Protein AF-A0AA44A4Q4-F1 (afdb_monomer)

Radius of gyration: 23.59 Å; Cα contacts (8 Å, |Δi|>4): 432; chains: 1; bounding box: 62×47×70 Å

Foldseek 3Di:
DDDFPLVCLVLQADPQLCVVQVVLEEEPEDDDDDPVDDDPLVLLVVVLVCLVCVQVVCCVPPVHGRFKYKYWAFPPVDPCVSCVSNVWDWRDWGPQQPPPGDDGGITTMTMDTSDDCSSQSSQQHPVRGRDGNPPPPPPPQPDVLCLQQVQQPLVDVVLSVLSSVQVVLCVVPVPDDLCVSQVDPVNSVSVVCSVPDPSDDVVSRVVSNLVSLVVLVVVAPDKDKDKDKDWDWDLVPVPDPQWAQPDQPDGSTTTKMKIWIWIAHPVRHTSGTNDIDIHHDPYRDDPVVQVVDDPCPDPVVSD

Mean predicted aligned error: 11.96 Å

Structure (mmCIF, N/CA/C/O backbone):
data_AF-A0AA44A4Q4-F1
#
_entry.id   AF-A0AA44A4Q4-F1
#
loop_
_atom_site.group_PDB
_atom_site.id
_atom_site.type_symbol
_atom_site.label_atom_id
_atom_site.label_alt_id
_atom_site.label_comp_id
_atom_site.label_asym_id
_atom_site.label_entity_id
_atom_site.label_seq_id
_atom_site.pdbx_PDB_ins_code
_atom_site.Cartn_x
_atom_site.Cartn_y
_atom_site.Cartn_z
_atom_site.occupancy
_atom_site.B_iso_or_equiv
_atom_site.auth_seq_id
_atom_site.auth_comp_id
_atom_site.auth_asym_id
_atom_site.auth_atom_id
_atom_site.pdbx_PDB_model_num
ATOM 1 N N . ALA A 1 1 ? -6.011 -14.475 24.236 1.00 52.28 1 ALA A N 1
ATOM 2 C CA . ALA A 1 1 ? -5.857 -14.438 22.765 1.00 52.28 1 ALA A CA 1
ATOM 3 C C . ALA A 1 1 ? -4.442 -14.012 22.389 1.00 52.28 1 ALA A C 1
ATOM 5 O O . ALA A 1 1 ? -3.795 -13.339 23.188 1.00 52.28 1 ALA A O 1
ATOM 6 N N . ARG A 1 2 ? -3.949 -14.433 21.218 1.00 67.31 2 ARG A N 1
ATOM 7 C CA . ARG A 1 2 ? -2.603 -14.075 20.744 1.00 67.31 2 ARG A CA 1
ATOM 8 C C . ARG A 1 2 ? -2.517 -12.600 20.374 1.00 67.31 2 ARG A C 1
ATOM 10 O O . ARG A 1 2 ? -3.512 -11.998 19.974 1.00 67.31 2 ARG A O 1
ATOM 17 N N . ARG A 1 3 ? -1.315 -12.056 20.534 1.00 78.75 3 ARG A N 1
ATOM 18 C CA . ARG A 1 3 ? -0.958 -10.718 20.080 1.00 78.75 3 ARG A CA 1
ATOM 19 C C . ARG A 1 3 ? -0.920 -10.709 18.555 1.00 78.75 3 ARG A C 1
ATOM 21 O O . ARG A 1 3 ? -0.382 -11.640 17.953 1.00 78.75 3 ARG A O 1
ATOM 28 N N . VAL A 1 4 ? -1.533 -9.696 17.963 1.00 88.69 4 VAL A N 1
ATOM 29 C CA . VAL A 1 4 ? -1.530 -9.462 16.519 1.00 88.69 4 VAL A CA 1
ATOM 30 C C . VAL A 1 4 ? -1.181 -7.998 16.360 1.00 88.69 4 VAL A C 1
ATOM 32 O O . VAL A 1 4 ? -2.041 -7.148 16.561 1.00 88.69 4 VAL A O 1
ATOM 35 N N . GLU A 1 5 ? 0.086 -7.713 16.059 1.00 86.12 5 GLU A N 1
ATOM 36 C CA . GLU A 1 5 ? 0.617 -6.349 16.164 1.00 86.12 5 GLU A CA 1
ATOM 37 C C . GLU A 1 5 ? -0.140 -5.368 15.264 1.00 86.12 5 GLU A C 1
ATOM 39 O O . GLU A 1 5 ? -0.567 -4.334 15.751 1.00 86.12 5 GLU A O 1
ATOM 44 N N . SER A 1 6 ? -0.444 -5.744 14.019 1.00 87.94 6 SER A N 1
ATOM 45 C CA . SER A 1 6 ? -1.229 -4.924 13.081 1.00 87.94 6 SER A CA 1
ATOM 46 C C . SER A 1 6 ? -2.592 -4.492 13.639 1.00 87.94 6 SER A C 1
ATOM 48 O O . SER A 1 6 ? -2.961 -3.321 13.585 1.00 87.94 6 SER A O 1
ATOM 50 N N . ARG A 1 7 ? -3.332 -5.422 14.254 1.00 92.94 7 ARG A N 1
ATOM 51 C CA . ARG A 1 7 ? -4.592 -5.111 14.944 1.00 92.94 7 ARG A CA 1
ATOM 52 C C . ARG A 1 7 ? -4.354 -4.256 16.186 1.00 92.94 7 ARG A C 1
ATOM 54 O O . ARG A 1 7 ? -5.088 -3.303 16.425 1.00 92.94 7 ARG A O 1
ATOM 61 N N . ASP A 1 8 ? -3.389 -4.645 17.011 1.00 92.12 8 ASP A N 1
ATOM 62 C CA . ASP A 1 8 ? -3.155 -4.030 18.315 1.00 92.12 8 ASP A CA 1
ATOM 63 C C . ASP A 1 8 ? -2.665 -2.579 18.172 1.00 92.12 8 ASP A C 1
ATOM 65 O O . ASP A 1 8 ? -3.083 -1.713 18.940 1.00 92.12 8 ASP A O 1
ATOM 69 N N . GLU A 1 9 ? -1.856 -2.298 17.150 1.00 88.06 9 GLU A N 1
ATOM 70 C CA . GLU A 1 9 ? -1.448 -0.953 16.736 1.00 88.06 9 GLU A CA 1
ATOM 71 C C . GLU A 1 9 ? -2.630 -0.133 16.221 1.00 88.06 9 GLU A C 1
ATOM 73 O O . GLU A 1 9 ? -2.779 1.021 16.614 1.00 88.06 9 GLU A O 1
ATOM 78 N N . TRP A 1 10 ? -3.499 -0.727 15.396 1.00 91.06 10 TRP A N 1
ATOM 79 C CA . TRP A 1 10 ? -4.668 -0.029 14.863 1.00 91.06 10 TRP A CA 1
ATOM 80 C C . TRP A 1 10 ? -5.707 0.315 15.941 1.00 91.06 10 TRP A C 1
ATOM 82 O O . TRP A 1 10 ? -6.272 1.407 15.932 1.00 91.06 10 TRP A O 1
ATOM 92 N N . ILE A 1 11 ? -5.952 -0.592 16.895 1.00 93.69 11 ILE A N 1
ATOM 93 C CA . ILE A 1 11 ? -6.798 -0.299 18.063 1.00 93.69 11 ILE A CA 1
ATOM 94 C C . ILE A 1 11 ? -6.124 0.772 18.927 1.00 93.69 11 ILE A C 1
ATOM 96 O O . ILE A 1 11 ? -6.789 1.679 19.430 1.00 93.69 11 ILE A O 1
ATOM 100 N N . GLY A 1 12 ? -4.804 0.673 19.093 1.00 90.12 12 GLY A N 1
ATOM 101 C CA . GLY A 1 12 ? -4.024 1.587 19.912 1.00 90.12 12 GLY A CA 1
ATOM 102 C C . GLY A 1 12 ? -4.231 1.368 21.408 1.00 90.12 12 GLY A C 1
ATOM 103 O O . GLY A 1 12 ? -3.988 2.273 22.189 1.00 90.12 12 GLY A O 1
ATOM 104 N N . TRP A 1 13 ? -4.695 0.202 21.853 1.00 92.06 13 TRP A N 1
ATOM 105 C CA . TRP A 1 13 ? -4.798 -0.095 23.284 1.00 92.06 13 TRP A CA 1
ATOM 106 C C . TRP A 1 13 ? -3.421 -0.334 23.919 1.00 92.06 13 TRP A C 1
ATOM 108 O O . TRP A 1 13 ? -2.478 -0.808 23.280 1.00 92.06 13 TRP A O 1
ATOM 118 N N . THR A 1 14 ? -3.291 -0.024 25.206 1.00 88.62 14 THR A N 1
ATOM 119 C CA . THR A 1 14 ? -2.144 -0.467 26.008 1.00 88.62 14 THR A CA 1
ATOM 120 C C . THR A 1 14 ? -2.230 -1.972 26.283 1.00 88.62 14 THR A C 1
ATOM 122 O O . THR A 1 14 ? -3.278 -2.594 26.109 1.00 88.62 14 THR A O 1
ATOM 125 N N . GLU A 1 15 ? -1.142 -2.587 26.752 1.00 87.88 15 GLU A N 1
ATOM 126 C CA . GLU A 1 15 ? -1.152 -4.014 27.116 1.00 87.88 15 GLU A CA 1
ATOM 127 C C . GLU A 1 15 ? -2.137 -4.315 28.262 1.00 87.88 15 GLU A C 1
ATOM 129 O O . GLU A 1 15 ? -2.761 -5.379 28.285 1.00 87.88 15 GLU A O 1
ATOM 134 N N . GLU A 1 16 ? -2.312 -3.370 29.187 1.00 89.06 16 GLU A N 1
ATOM 135 C CA . GLU A 1 16 ? -3.312 -3.452 30.254 1.00 89.06 16 GLU A CA 1
ATOM 136 C C . GLU A 1 16 ? -4.736 -3.427 29.680 1.00 89.06 16 GLU A C 1
ATOM 138 O O . GLU A 1 16 ? -5.505 -4.370 29.893 1.00 89.06 16 GLU A O 1
ATOM 143 N N . ALA A 1 17 ? -5.064 -2.393 28.894 1.00 92.56 17 ALA A N 1
ATOM 144 C CA . ALA A 1 17 ? -6.378 -2.243 28.275 1.00 92.56 17 ALA A CA 1
ATOM 145 C C . ALA A 1 17 ? -6.704 -3.431 27.358 1.00 92.56 17 ALA A C 1
ATOM 147 O O . ALA A 1 17 ? -7.813 -3.962 27.401 1.00 92.56 17 ALA A O 1
ATOM 148 N N . ARG A 1 18 ? -5.720 -3.943 26.608 1.00 92.75 18 ARG A N 1
ATOM 149 C CA . ARG A 1 18 ? -5.857 -5.155 25.794 1.00 92.75 18 ARG A CA 1
ATOM 150 C C . ARG A 1 18 ? -6.267 -6.356 26.636 1.00 92.75 18 ARG A C 1
ATOM 152 O O . ARG A 1 18 ? -7.242 -7.022 26.300 1.00 92.75 18 ARG A O 1
ATOM 159 N N . LYS A 1 19 ? -5.545 -6.667 27.719 1.00 91.31 19 LYS A N 1
ATOM 160 C CA . LYS A 1 19 ? -5.865 -7.827 28.576 1.00 91.31 19 LYS A CA 1
ATOM 161 C C . LYS A 1 19 ? -7.274 -7.730 29.163 1.00 91.31 19 LYS A C 1
ATOM 163 O O . LYS A 1 19 ? -7.957 -8.748 29.237 1.00 91.31 19 LYS A O 1
ATOM 168 N N . ARG A 1 20 ? -7.704 -6.523 29.535 1.00 92.31 20 ARG A N 1
ATOM 169 C CA . ARG A 1 20 ? -9.017 -6.249 30.132 1.00 92.31 20 ARG A CA 1
ATOM 170 C C . ARG A 1 20 ? -10.160 -6.305 29.116 1.00 92.31 20 ARG A C 1
ATOM 172 O O . ARG A 1 20 ? -11.160 -6.978 29.344 1.00 92.31 20 ARG A O 1
ATOM 179 N N . ASN A 1 21 ? -10.004 -5.612 27.993 1.00 95.38 21 ASN A N 1
ATOM 180 C CA . ASN A 1 21 ? -11.099 -5.294 27.076 1.00 95.38 21 ASN A CA 1
ATOM 181 C C . ASN A 1 21 ? -11.141 -6.200 25.842 1.00 95.38 21 ASN A C 1
ATOM 183 O O . ASN A 1 21 ? -12.048 -6.067 25.022 1.00 95.38 21 ASN A O 1
ATOM 187 N N . HIS A 1 22 ? -10.213 -7.156 25.706 1.00 93.88 22 HIS A N 1
ATOM 188 C CA . HIS A 1 22 ? -10.205 -8.100 24.584 1.00 93.88 22 HIS A CA 1
ATOM 189 C C . HIS A 1 22 ? -11.546 -8.831 24.412 1.00 93.88 22 HIS A C 1
ATOM 191 O O . HIS A 1 22 ? -11.890 -9.206 23.297 1.00 93.88 22 HIS A O 1
ATOM 197 N N . MET A 1 23 ? -12.320 -9.041 25.484 1.00 94.50 23 MET A N 1
ATOM 198 C CA . MET A 1 23 ? -13.632 -9.696 25.390 1.00 94.50 23 MET A CA 1
ATOM 199 C C . MET A 1 23 ? -14.613 -8.969 24.455 1.00 94.50 23 MET A C 1
ATOM 201 O O . MET A 1 23 ? -15.489 -9.607 23.887 1.00 94.50 23 MET A O 1
ATOM 205 N N . PHE A 1 24 ? -14.450 -7.658 24.252 1.00 97.00 24 PHE A N 1
ATOM 206 C CA . PHE A 1 24 ? -15.302 -6.865 23.363 1.00 97.00 24 PHE A CA 1
ATOM 207 C C . PHE A 1 24 ? -14.897 -6.953 21.883 1.00 97.00 24 PHE A C 1
ATOM 209 O O . PHE A 1 24 ? -15.561 -6.349 21.034 1.00 97.00 24 PHE A O 1
ATOM 216 N N . VAL A 1 25 ? -13.827 -7.693 21.574 1.00 96.75 25 VAL A N 1
ATOM 217 C CA . VAL A 1 25 ? -13.378 -8.001 20.216 1.00 96.75 25 VAL A CA 1
ATOM 218 C C . VAL A 1 25 ? -13.770 -9.436 19.879 1.00 96.75 25 VAL A C 1
ATOM 220 O O . VAL A 1 25 ? -13.293 -10.389 20.498 1.00 96.75 25 VAL A O 1
ATOM 223 N N . ILE A 1 26 ? -14.636 -9.595 18.884 1.00 96.12 26 ILE A N 1
ATOM 224 C CA . ILE A 1 26 ? -15.156 -10.900 18.461 1.00 96.12 26 ILE A CA 1
ATOM 225 C C . ILE A 1 26 ? -14.628 -11.273 17.079 1.00 96.12 26 ILE A C 1
ATOM 227 O O . ILE A 1 26 ? -14.354 -10.410 16.250 1.00 96.12 26 ILE A O 1
ATOM 231 N N . ASN A 1 27 ? -14.463 -12.571 16.827 1.00 95.12 27 ASN A N 1
ATOM 232 C CA . ASN A 1 27 ? -13.812 -13.062 15.617 1.00 95.12 27 ASN A CA 1
ATOM 233 C C . ASN A 1 27 ? -14.794 -13.769 14.675 1.00 95.12 27 ASN A C 1
ATOM 235 O O . ASN A 1 27 ? -15.408 -14.773 15.047 1.00 95.12 27 ASN A O 1
ATOM 239 N N . ASN A 1 28 ? -14.877 -13.308 13.427 1.00 95.44 28 ASN A N 1
ATOM 240 C CA . ASN A 1 28 ? -15.542 -14.034 12.352 1.00 95.44 28 ASN A CA 1
ATOM 241 C C . ASN A 1 28 ? -14.631 -15.150 11.816 1.00 95.44 28 ASN A C 1
ATOM 243 O O . ASN A 1 28 ? -13.997 -15.027 10.769 1.00 95.44 28 ASN A O 1
ATOM 247 N N . SER A 1 29 ? -14.554 -16.241 12.574 1.00 90.69 29 SER A N 1
ATOM 248 C CA . SER A 1 29 ? -13.580 -17.315 12.334 1.00 90.69 29 SER A CA 1
ATOM 249 C C . SER A 1 29 ? -13.851 -18.152 11.085 1.00 90.69 29 SER A C 1
ATOM 251 O O . SER A 1 29 ? -12.930 -18.767 10.543 1.00 90.69 29 SER A O 1
ATOM 253 N N . ARG A 1 30 ? -15.110 -18.214 10.641 1.00 90.38 30 ARG A N 1
ATOM 254 C CA . ARG A 1 30 ? -15.533 -19.006 9.488 1.00 90.38 30 ARG A CA 1
ATOM 255 C C . ARG A 1 30 ? -16.595 -18.259 8.712 1.00 90.38 30 ARG A C 1
ATOM 257 O O . ARG A 1 30 ? -17.665 -17.965 9.231 1.00 90.38 30 ARG A O 1
ATOM 264 N N . TYR A 1 31 ? -16.307 -18.049 7.439 1.00 92.81 31 TYR A N 1
ATOM 265 C CA . TYR A 1 31 ? -17.251 -17.494 6.496 1.00 92.81 31 TYR A CA 1
ATOM 266 C C . TYR A 1 31 ? -17.203 -18.318 5.212 1.00 92.81 31 TYR A C 1
ATOM 268 O O . TYR A 1 31 ? -16.173 -18.370 4.544 1.00 92.81 31 TYR A O 1
ATOM 276 N N . LEU A 1 32 ? -18.295 -19.026 4.920 1.00 91.88 32 LEU A N 1
ATOM 277 C CA . LEU A 1 32 ? -18.387 -19.967 3.809 1.00 91.88 32 LEU A CA 1
ATOM 278 C C . LEU A 1 32 ? -19.650 -19.678 3.005 1.00 91.88 32 LEU A C 1
ATOM 280 O O . LEU A 1 32 ? -20.757 -19.737 3.533 1.00 91.88 32 LEU A O 1
ATOM 284 N N . ILE A 1 33 ? -19.466 -19.440 1.712 1.00 91.56 33 ILE A N 1
ATOM 285 C CA . ILE A 1 33 ? -20.519 -19.574 0.710 1.00 91.56 33 ILE A CA 1
ATOM 286 C C . ILE A 1 33 ? -20.227 -20.873 -0.036 1.00 91.56 33 ILE A C 1
ATOM 288 O O . ILE A 1 33 ? -19.106 -21.071 -0.509 1.00 91.56 33 ILE A O 1
ATOM 292 N N . ALA A 1 34 ? -21.202 -21.783 -0.089 1.00 92.94 34 ALA A N 1
ATOM 293 C CA . ALA A 1 34 ? -21.023 -23.066 -0.759 1.00 92.94 34 ALA A CA 1
ATOM 294 C C . ALA A 1 34 ? -20.644 -22.843 -2.240 1.00 92.94 34 ALA A C 1
ATOM 296 O O . ALA A 1 34 ? -21.284 -22.018 -2.893 1.00 92.94 34 ALA A O 1
ATOM 297 N N . PRO A 1 35 ? -19.664 -23.580 -2.805 1.00 88.69 35 PRO A N 1
ATOM 298 C CA . PRO A 1 35 ? -19.219 -23.376 -4.191 1.00 88.69 35 PRO A CA 1
ATOM 299 C C . PRO A 1 35 ? -20.319 -23.547 -5.250 1.00 88.69 35 PRO A C 1
ATOM 301 O O . PRO A 1 35 ? -20.194 -23.049 -6.370 1.00 88.69 35 PRO A O 1
ATOM 304 N N . THR A 1 36 ? -21.393 -24.258 -4.901 1.00 95.81 36 THR A N 1
ATOM 305 C CA . THR A 1 36 ? -22.578 -24.452 -5.743 1.00 95.81 36 THR A CA 1
ATOM 306 C C . THR A 1 36 ? -23.469 -23.210 -5.832 1.00 95.81 36 THR A C 1
ATOM 308 O O . THR A 1 36 ? -24.267 -23.104 -6.758 1.00 95.81 36 THR A O 1
ATOM 311 N N . VAL A 1 37 ? -23.326 -22.243 -4.920 1.00 93.25 37 VAL A N 1
ATOM 312 C CA . VAL A 1 37 ? -24.113 -21.005 -4.897 1.00 93.25 37 VAL A CA 1
ATOM 313 C C . VAL A 1 37 ? -23.357 -19.902 -5.632 1.00 93.25 37 VAL A C 1
ATOM 315 O O . VAL A 1 37 ? -22.302 -19.450 -5.190 1.00 93.25 37 VAL A O 1
ATOM 318 N N . ARG A 1 38 ? -23.918 -19.422 -6.747 1.00 91.69 38 ARG A N 1
ATOM 319 C CA . ARG A 1 38 ? -23.340 -18.333 -7.549 1.00 91.69 38 ARG A CA 1
ATOM 320 C C . ARG A 1 38 ? -24.313 -17.171 -7.673 1.00 91.69 38 ARG A C 1
ATOM 322 O O . ARG A 1 38 ? -25.115 -17.111 -8.595 1.00 91.69 38 ARG A O 1
ATOM 329 N N . VAL A 1 39 ? -24.210 -16.233 -6.738 1.00 94.81 39 VAL A N 1
ATOM 330 C CA . VAL A 1 39 ? -24.982 -14.986 -6.745 1.00 94.81 39 VAL A CA 1
ATOM 331 C C . VAL A 1 39 ? -24.012 -13.821 -6.587 1.00 94.81 39 VAL A C 1
ATOM 333 O O . VAL A 1 39 ? -23.185 -13.801 -5.670 1.00 94.81 39 VAL A O 1
ATOM 336 N N . LYS A 1 40 ? -24.090 -12.853 -7.504 1.00 91.75 40 LYS A N 1
ATOM 337 C CA . LYS A 1 40 ? -23.209 -11.680 -7.517 1.00 91.75 40 LYS A CA 1
ATOM 338 C C . LYS A 1 40 ? -23.335 -10.916 -6.194 1.00 91.75 40 LYS A C 1
ATOM 340 O O . LYS A 1 40 ? -24.442 -10.681 -5.723 1.00 91.75 40 LYS A O 1
ATOM 345 N N . CYS A 1 41 ? -22.200 -10.541 -5.599 1.00 92.81 41 CYS A N 1
ATOM 346 C CA . CYS A 1 41 ? -22.122 -9.768 -4.349 1.00 92.81 41 CYS A CA 1
ATOM 347 C C . CYS A 1 41 ? -22.825 -10.399 -3.127 1.00 92.81 41 CYS A C 1
ATOM 349 O O . CYS A 1 41 ? -22.992 -9.729 -2.110 1.00 92.81 41 CYS A O 1
ATOM 351 N N . LEU A 1 42 ? -23.195 -11.686 -3.174 1.00 95.94 42 LEU A N 1
ATOM 352 C CA . LEU A 1 42 ? -23.885 -12.350 -2.062 1.00 95.94 42 LEU A CA 1
ATOM 353 C C . LEU A 1 42 ? -23.058 -12.330 -0.774 1.00 95.94 42 LEU A C 1
ATOM 355 O O . LEU A 1 42 ? -23.603 -12.113 0.304 1.00 95.94 42 LEU A O 1
ATOM 359 N N . ALA A 1 43 ? -21.745 -12.522 -0.896 1.00 94.56 43 ALA A N 1
ATOM 360 C CA . ALA A 1 43 ? -20.842 -12.566 0.244 1.00 94.56 43 ALA A CA 1
ATOM 361 C C . ALA A 1 43 ? -20.871 -11.255 1.059 1.00 94.56 43 ALA A C 1
ATOM 363 O O . ALA A 1 43 ? -21.190 -11.242 2.247 1.00 94.56 43 ALA A O 1
ATOM 364 N N . SER A 1 44 ? -20.613 -10.117 0.411 1.00 96.50 44 SER A N 1
ATOM 365 C CA . SER A 1 44 ? -20.659 -8.816 1.088 1.00 96.50 44 SER A CA 1
ATOM 366 C C . SER A 1 44 ? -22.070 -8.473 1.578 1.00 96.50 44 SER A C 1
ATOM 368 O O . SER A 1 44 ? -22.221 -7.939 2.675 1.00 96.50 44 SER A O 1
ATOM 370 N N . HIS A 1 45 ? -23.110 -8.847 0.826 1.00 96.06 45 HIS A N 1
ATOM 371 C CA . HIS A 1 45 ? -24.502 -8.622 1.215 1.00 96.06 45 HIS A CA 1
ATOM 372 C C . HIS A 1 45 ? -24.892 -9.361 2.506 1.00 96.06 45 HIS A C 1
ATOM 374 O O . HIS A 1 45 ? -25.470 -8.766 3.417 1.00 96.06 45 HIS A O 1
ATOM 380 N N . VAL A 1 46 ? -24.559 -10.652 2.610 1.00 95.56 46 VAL A N 1
ATOM 381 C CA . VAL A 1 46 ? -24.824 -11.451 3.815 1.00 95.56 46 VAL A CA 1
ATOM 382 C C . VAL A 1 46 ? -24.010 -10.922 4.991 1.00 95.56 46 VAL A C 1
ATOM 384 O O . VAL A 1 46 ? -24.562 -10.770 6.078 1.00 95.56 46 VAL A O 1
ATOM 387 N N . LEU A 1 47 ? -22.732 -10.576 4.780 1.00 95.62 47 LEU A N 1
ATOM 388 C CA . LEU A 1 47 ? -21.908 -9.952 5.818 1.00 95.62 47 LEU A CA 1
ATOM 389 C C . LEU A 1 47 ? -22.562 -8.677 6.357 1.00 95.62 47 LEU A C 1
ATOM 391 O O . LEU A 1 47 ? -22.676 -8.541 7.573 1.00 95.62 47 LEU A O 1
ATOM 395 N N . ALA A 1 48 ? -23.007 -7.772 5.483 1.00 94.75 48 ALA A N 1
ATOM 396 C CA . ALA A 1 48 ? -23.651 -6.524 5.885 1.00 94.75 48 ALA A CA 1
ATOM 397 C C . ALA A 1 48 ? -24.930 -6.779 6.701 1.00 94.75 48 ALA A C 1
ATOM 399 O O . ALA A 1 48 ? -25.104 -6.193 7.767 1.00 94.75 48 ALA A O 1
ATOM 400 N N . LYS A 1 49 ? -25.784 -7.716 6.263 1.00 95.12 49 LYS A N 1
ATOM 401 C CA . LYS A 1 49 ? -27.000 -8.092 7.005 1.00 95.12 49 LYS A CA 1
ATOM 402 C C . LYS A 1 49 ? -26.699 -8.688 8.379 1.00 95.12 49 LYS A C 1
ATOM 404 O O . LYS A 1 49 ? -27.382 -8.356 9.345 1.00 95.12 49 LYS A O 1
ATOM 409 N N . CYS A 1 50 ? -25.695 -9.559 8.479 1.00 94.44 50 CYS A N 1
ATOM 410 C CA . CYS A 1 50 ? -25.288 -10.134 9.759 1.00 94.44 50 CYS A CA 1
ATOM 411 C C . CYS A 1 50 ? -24.785 -9.048 10.718 1.00 94.44 50 CYS A C 1
ATOM 413 O O . CYS A 1 50 ? -25.166 -9.054 11.883 1.00 94.44 50 CYS A O 1
ATOM 415 N N . GLN A 1 51 ? -23.988 -8.092 10.229 1.00 93.00 51 GLN A N 1
ATOM 416 C CA . GLN A 1 51 ? -23.441 -7.003 11.047 1.00 93.00 51 GLN A CA 1
ATOM 417 C C . GLN A 1 51 ? -24.529 -6.140 11.693 1.00 93.00 51 GLN A C 1
ATOM 419 O O . GLN A 1 51 ? -24.397 -5.797 12.864 1.00 93.00 51 GLN A O 1
ATOM 424 N N . THR A 1 52 ? -25.617 -5.834 10.975 1.00 92.50 52 THR A N 1
ATOM 425 C CA . THR A 1 52 ? -26.703 -4.972 11.483 1.00 92.50 52 THR A CA 1
ATOM 426 C C . THR A 1 52 ? -27.361 -5.530 12.746 1.00 92.50 52 THR A C 1
ATOM 428 O O . THR A 1 52 ? -27.770 -4.764 13.608 1.00 92.50 52 THR A O 1
ATOM 431 N N . ARG A 1 53 ? -27.457 -6.857 12.871 1.00 95.50 53 ARG A N 1
ATOM 432 C CA . ARG A 1 53 ? -28.105 -7.529 14.012 1.00 95.50 53 ARG A CA 1
ATOM 433 C C . ARG A 1 53 ? -27.127 -8.116 15.028 1.00 95.50 53 ARG A C 1
ATOM 435 O O . ARG A 1 53 ? -27.540 -8.537 16.106 1.00 95.50 53 ARG A O 1
ATOM 442 N N . LEU A 1 54 ? -25.839 -8.155 14.683 1.00 95.62 54 LEU A N 1
ATOM 443 C CA . LEU A 1 54 ? -24.810 -8.887 15.417 1.00 95.62 54 LEU A CA 1
ATOM 444 C C . LEU A 1 54 ? -24.744 -8.483 16.887 1.00 95.62 54 LEU A C 1
ATOM 446 O O . LEU A 1 54 ? -24.711 -9.357 17.743 1.00 95.62 54 LEU A O 1
ATOM 450 N N . VAL A 1 55 ? -24.714 -7.181 17.178 1.00 96.75 55 VAL A N 1
ATOM 451 C CA . VAL A 1 55 ? -24.519 -6.686 18.549 1.00 96.75 55 VAL A CA 1
ATOM 452 C C . VAL A 1 55 ? -25.679 -7.106 19.456 1.00 96.75 55 VAL A C 1
ATOM 454 O O . VAL A 1 55 ? -25.442 -7.581 20.565 1.00 96.75 55 VAL A O 1
ATOM 457 N N . ASP A 1 56 ? -26.914 -6.997 18.967 1.00 97.31 56 ASP A N 1
ATOM 458 C CA . ASP A 1 56 ? -28.116 -7.324 19.740 1.00 97.31 56 ASP A CA 1
ATOM 459 C C . ASP A 1 56 ? -28.280 -8.838 19.919 1.00 97.31 56 ASP A C 1
ATOM 461 O O . ASP A 1 56 ? -28.601 -9.316 21.009 1.00 97.31 56 ASP A O 1
ATOM 465 N N . ASP A 1 57 ? -28.002 -9.621 18.871 1.00 97.06 57 ASP A N 1
ATOM 466 C CA . ASP A 1 57 ? -27.983 -11.080 18.982 1.00 97.06 57 ASP A CA 1
ATOM 467 C C . ASP A 1 57 ? -26.909 -11.553 19.970 1.00 97.06 57 ASP A C 1
ATOM 469 O O . ASP A 1 57 ? -27.150 -12.480 20.748 1.00 97.06 57 ASP A O 1
ATOM 473 N N . TRP A 1 58 ? -25.736 -10.913 19.951 1.00 97.19 58 TRP A N 1
ATOM 474 C CA . TRP A 1 58 ? -24.629 -11.255 20.834 1.00 97.19 58 TRP A CA 1
ATOM 475 C C . TRP A 1 58 ? -24.964 -10.958 22.290 1.00 97.19 58 TRP A C 1
ATOM 477 O O . TRP A 1 58 ? -24.762 -11.812 23.148 1.00 97.19 58 TRP A O 1
ATOM 487 N N . GLU A 1 59 ? -25.544 -9.794 22.575 1.00 97.38 59 GLU A N 1
ATOM 488 C CA . GLU A 1 59 ? -25.980 -9.447 23.925 1.00 97.38 59 GLU A CA 1
ATOM 489 C C . GLU A 1 59 ? -27.069 -10.391 24.432 1.00 97.38 59 GLU A C 1
ATOM 491 O O . GLU A 1 59 ? -27.004 -10.851 25.574 1.00 97.38 59 GLU A O 1
ATOM 496 N N . ARG A 1 60 ? -28.040 -10.754 23.584 1.00 98.06 60 ARG A N 1
ATOM 497 C CA . ARG A 1 60 ? -29.109 -11.683 23.972 1.00 98.06 60 ARG A CA 1
ATOM 498 C C . ARG A 1 60 ? -28.549 -13.009 24.488 1.00 98.06 60 ARG A C 1
ATOM 500 O O . ARG A 1 60 ? -29.057 -13.524 25.488 1.00 98.06 60 ARG A O 1
ATOM 507 N N . VAL A 1 61 ? -27.521 -13.536 23.825 1.00 97.44 61 VAL A N 1
ATOM 508 C CA . VAL A 1 61 ? -26.921 -14.845 24.125 1.00 97.44 61 VAL A CA 1
ATOM 509 C C . VAL A 1 61 ? -25.842 -14.749 25.205 1.00 97.44 61 VAL A C 1
ATOM 511 O O . VAL A 1 61 ? -25.881 -15.501 26.174 1.00 97.44 61 VAL A O 1
ATOM 514 N N . TYR A 1 62 ? -24.898 -13.821 25.061 1.00 96.19 62 TYR A N 1
ATOM 515 C CA . TYR A 1 62 ? -23.674 -13.755 25.865 1.00 96.19 62 TYR A CA 1
ATOM 516 C C . TYR A 1 62 ? -23.689 -12.673 26.949 1.00 96.19 62 TYR A C 1
ATOM 518 O O . TYR A 1 62 ? -22.755 -12.606 27.742 1.00 96.19 62 TYR A O 1
ATOM 526 N N . LYS A 1 63 ? -24.741 -11.847 27.009 1.00 96.19 63 LYS A N 1
ATOM 527 C CA . LYS A 1 63 ? -24.961 -10.811 28.037 1.00 96.19 63 LYS A CA 1
ATOM 528 C C . LYS A 1 63 ? -23.918 -9.689 28.064 1.00 96.19 63 LYS A C 1
ATOM 530 O O . LYS A 1 63 ? -23.752 -9.023 29.079 1.00 96.19 63 LYS A O 1
ATOM 535 N N . TYR A 1 64 ? -23.247 -9.445 26.939 1.00 95.81 64 TYR A N 1
ATOM 536 C CA . TYR A 1 64 ? -22.431 -8.251 26.729 1.00 95.81 64 TYR A CA 1
ATOM 537 C C . TYR A 1 64 ? -22.483 -7.801 25.268 1.00 95.81 64 TYR A C 1
ATOM 539 O O . TYR A 1 64 ? -22.749 -8.600 24.368 1.00 95.81 64 TYR A O 1
ATOM 547 N N . ARG A 1 65 ? -22.196 -6.516 25.034 1.00 97.06 65 ARG A N 1
ATOM 548 C CA . ARG A 1 65 ? -22.191 -5.909 23.698 1.00 97.06 65 ARG A CA 1
ATOM 549 C C . ARG A 1 65 ? -20.758 -5.823 23.158 1.00 97.06 65 ARG A C 1
ATOM 551 O O . ARG A 1 65 ? -19.956 -5.076 23.720 1.00 97.06 65 ARG A O 1
ATOM 558 N N . PRO A 1 66 ? -20.398 -6.568 22.097 1.00 97.44 66 PRO A N 1
ATOM 559 C CA . PRO A 1 66 ? -19.097 -6.421 21.456 1.00 97.44 66 PRO A CA 1
ATOM 560 C C . PRO A 1 66 ? -19.005 -5.068 20.743 1.00 97.44 66 PRO A C 1
ATOM 562 O O . PRO A 1 66 ? -20.012 -4.503 20.317 1.00 97.44 66 PRO A O 1
ATOM 565 N N . VAL A 1 67 ? -17.787 -4.552 20.582 1.00 97.69 67 VAL A N 1
ATOM 566 C CA . VAL A 1 67 ? -17.549 -3.229 19.975 1.00 97.69 67 VAL A CA 1
ATOM 567 C C . VAL A 1 67 ? -16.719 -3.296 18.699 1.00 97.69 67 VAL A C 1
ATOM 569 O O . VAL A 1 67 ? -16.703 -2.332 17.932 1.00 97.69 67 VAL A O 1
ATOM 572 N N . LEU A 1 68 ? -16.056 -4.428 18.457 1.00 97.69 68 LEU A N 1
ATOM 573 C CA . LEU A 1 68 ? -15.215 -4.652 17.292 1.00 97.69 68 LEU A CA 1
ATOM 574 C C . LEU A 1 68 ? -15.354 -6.095 16.806 1.00 97.69 68 LEU A C 1
ATOM 576 O O . LEU A 1 68 ? -15.318 -7.037 17.599 1.00 97.69 68 LEU A O 1
ATOM 580 N N . LEU A 1 69 ? -15.478 -6.259 15.495 1.00 96.88 69 LEU A N 1
ATOM 581 C CA . LEU A 1 69 ? -15.411 -7.546 14.818 1.00 96.88 69 LEU A CA 1
ATOM 582 C C . LEU A 1 69 ? -14.085 -7.636 14.053 1.00 96.88 69 LEU A C 1
ATOM 584 O O . LEU A 1 69 ? -13.672 -6.667 13.424 1.00 96.88 69 LEU A O 1
ATOM 588 N N . GLU A 1 70 ? -13.421 -8.785 14.100 1.00 97.25 70 GLU A N 1
ATOM 589 C CA . GLU A 1 70 ? -12.178 -9.055 13.368 1.00 97.25 70 GLU A CA 1
ATOM 590 C C . GLU A 1 70 ? -12.276 -10.344 12.541 1.00 97.25 70 GLU A C 1
ATOM 592 O O . GLU A 1 70 ? -13.063 -11.245 12.837 1.00 97.25 70 GLU A O 1
ATOM 597 N N . THR A 1 71 ? -11.466 -10.447 11.491 1.00 96.25 71 THR A N 1
ATOM 598 C CA . THR A 1 71 ? -11.302 -11.662 10.685 1.00 96.25 71 THR A CA 1
ATOM 599 C C . THR A 1 71 ? -9.884 -11.749 10.127 1.00 96.25 71 THR A C 1
ATOM 601 O O . THR A 1 71 ? -9.180 -10.742 10.021 1.00 96.25 71 THR A O 1
ATOM 604 N N . TYR A 1 72 ? -9.475 -12.963 9.759 1.00 94.44 72 TYR A N 1
ATOM 605 C CA . TYR A 1 72 ? -8.152 -13.258 9.214 1.00 94.44 72 TYR A CA 1
ATOM 606 C C . TYR A 1 72 ? -8.286 -14.009 7.893 1.00 94.44 72 TYR A C 1
ATOM 608 O O . TYR A 1 72 ? -8.745 -15.154 7.870 1.00 94.44 72 TYR A O 1
ATOM 616 N N . VAL A 1 73 ? -7.840 -13.390 6.805 1.00 93.00 73 VAL A N 1
ATOM 617 C CA . VAL A 1 73 ? -7.936 -13.930 5.446 1.00 93.00 73 VAL A CA 1
ATOM 618 C C . VAL A 1 73 ? -6.564 -14.415 5.001 1.00 93.00 73 VAL A C 1
ATOM 620 O O . VAL A 1 73 ? -5.589 -13.686 5.087 1.00 93.00 73 VAL A O 1
ATOM 623 N N . GLU A 1 74 ? -6.457 -15.665 4.559 1.00 90.25 74 GLU A N 1
ATOM 624 C CA . GLU A 1 74 ? -5.186 -16.233 4.098 1.00 90.25 74 GLU A CA 1
ATOM 625 C C . GLU A 1 74 ? -4.702 -15.536 2.818 1.00 90.25 74 GLU A C 1
ATOM 627 O O . GLU A 1 74 ? -5.341 -15.651 1.766 1.00 90.25 74 GLU A O 1
ATOM 632 N N . ARG A 1 75 ? -3.573 -14.818 2.919 1.00 84.75 75 ARG A N 1
ATOM 633 C CA . ARG A 1 75 ? -3.000 -14.055 1.808 1.00 84.75 75 ARG A CA 1
ATOM 634 C C . ARG A 1 75 ? -2.553 -15.014 0.705 1.00 84.75 75 ARG A C 1
ATOM 636 O O . ARG A 1 75 ? -1.986 -16.068 0.979 1.00 84.75 75 ARG A O 1
ATOM 643 N N . GLY A 1 76 ? -2.828 -14.654 -0.547 1.00 83.31 76 GLY A N 1
ATOM 644 C CA . GLY A 1 76 ? -2.517 -15.469 -1.728 1.00 83.31 76 GLY A CA 1
ATOM 645 C C . GLY A 1 76 ? -3.563 -16.541 -2.047 1.00 83.31 76 GLY A C 1
ATOM 646 O O . GLY A 1 76 ? -3.700 -16.917 -3.206 1.00 83.31 76 GLY A O 1
ATOM 647 N N . ARG A 1 77 ? -4.358 -16.981 -1.062 1.00 86.56 77 ARG A N 1
ATOM 648 C CA . ARG A 1 77 ? -5.470 -17.916 -1.288 1.00 86.56 77 ARG A CA 1
ATOM 649 C C . ARG A 1 77 ? -6.801 -17.207 -1.525 1.00 86.56 77 ARG A C 1
ATOM 651 O O . ARG A 1 77 ? -7.603 -17.658 -2.339 1.00 86.56 77 ARG A O 1
ATOM 658 N N . PHE A 1 78 ? -7.049 -16.115 -0.808 1.00 89.50 78 PHE A N 1
ATOM 659 C CA . PHE A 1 78 ? -8.273 -15.325 -0.918 1.00 89.50 78 PHE A CA 1
ATOM 660 C C . PHE A 1 78 ? -7.934 -13.833 -0.982 1.00 89.50 78 PHE A C 1
ATOM 662 O O . PHE A 1 78 ? -6.994 -13.386 -0.335 1.00 89.50 78 PHE A O 1
ATOM 669 N N . SER A 1 79 ? -8.723 -13.053 -1.726 1.00 86.12 79 SER A N 1
ATOM 670 C CA . SER A 1 79 ? -8.502 -11.605 -1.890 1.00 86.12 79 SER A CA 1
ATOM 671 C C . SER A 1 79 ? -9.097 -10.742 -0.774 1.00 86.12 79 SER A C 1
ATOM 673 O O . SER A 1 79 ? -8.824 -9.550 -0.711 1.00 86.12 79 SER A O 1
ATOM 675 N N . GLY A 1 80 ? -9.987 -11.296 0.059 1.00 90.69 80 GLY A N 1
ATOM 676 C CA . GLY A 1 80 ? -10.683 -10.532 1.103 1.00 90.69 80 GLY A CA 1
ATOM 677 C C . GLY A 1 80 ? -11.671 -9.474 0.583 1.00 90.69 80 GLY A C 1
ATOM 678 O O . GLY A 1 80 ? -12.261 -8.752 1.384 1.00 90.69 80 GLY A O 1
ATOM 679 N N . SER A 1 81 ? -11.923 -9.407 -0.729 1.00 91.31 81 SER A N 1
ATOM 680 C CA . SER A 1 81 ? -12.720 -8.348 -1.370 1.00 91.31 81 SER A CA 1
ATOM 681 C C . SER A 1 81 ? -14.131 -8.187 -0.796 1.00 91.31 81 SER A C 1
ATOM 683 O O . SER A 1 81 ? -14.632 -7.071 -0.681 1.00 91.31 81 SER A O 1
ATOM 685 N N . CYS A 1 82 ? -14.772 -9.282 -0.375 1.00 94.50 82 CYS A N 1
ATOM 686 C CA . CYS A 1 82 ? -16.100 -9.231 0.239 1.00 94.50 82 CYS A CA 1
ATOM 687 C C . CYS A 1 82 ? -16.135 -8.473 1.577 1.00 94.50 82 CYS A C 1
ATOM 689 O O . CYS A 1 82 ? -17.163 -7.876 1.890 1.00 94.50 82 CYS A O 1
ATOM 691 N N . TYR A 1 83 ? -15.036 -8.463 2.336 1.00 96.38 83 TYR A N 1
ATOM 692 C CA . TYR A 1 83 ? -14.930 -7.703 3.579 1.00 96.38 83 TYR A CA 1
ATOM 693 C C . TYR A 1 83 ? -14.810 -6.208 3.289 1.00 96.38 83 TYR A C 1
ATOM 695 O O . TYR A 1 83 ? -15.569 -5.422 3.853 1.00 96.38 83 TYR A O 1
ATOM 703 N N . LEU A 1 84 ? -13.946 -5.826 2.344 1.00 93.38 84 LEU A N 1
ATOM 704 C CA . LEU A 1 84 ? -13.822 -4.438 1.883 1.00 93.38 84 LEU A CA 1
ATOM 705 C C . LEU A 1 84 ? -15.157 -3.908 1.343 1.00 93.38 84 LEU A C 1
ATOM 707 O O . LEU A 1 84 ? -15.626 -2.857 1.765 1.00 93.38 84 LEU A O 1
ATOM 711 N N . ALA A 1 85 ? -15.829 -4.687 0.492 1.00 91.56 85 ALA A N 1
ATOM 712 C CA . ALA A 1 85 ? -17.142 -4.340 -0.053 1.00 91.56 85 ALA A CA 1
ATOM 713 C C . ALA A 1 85 ? -18.256 -4.276 1.011 1.00 91.56 85 ALA A C 1
ATOM 715 O O . ALA A 1 85 ? -19.318 -3.718 0.754 1.00 91.56 85 ALA A O 1
ATOM 716 N N . ALA A 1 86 ? -18.035 -4.859 2.191 1.00 94.06 86 ALA A N 1
ATOM 717 C CA . ALA A 1 86 ? -18.918 -4.750 3.347 1.00 94.06 86 ALA A CA 1
ATOM 718 C C . ALA A 1 86 ? -18.424 -3.699 4.365 1.00 94.06 86 ALA A C 1
ATOM 720 O O . ALA A 1 86 ? -18.826 -3.760 5.524 1.00 94.06 86 ALA A O 1
ATOM 721 N N . ASN A 1 87 ? -17.566 -2.759 3.943 1.00 93.81 87 ASN A N 1
ATOM 722 C CA . ASN A 1 87 ? -16.997 -1.648 4.720 1.00 93.81 87 ASN A CA 1
ATOM 723 C C . ASN A 1 87 ? -16.024 -2.037 5.847 1.00 93.81 87 ASN A C 1
ATOM 725 O O . ASN A 1 87 ? -15.772 -1.240 6.754 1.00 93.81 87 ASN A O 1
ATOM 729 N N . TRP A 1 88 ? -15.467 -3.249 5.822 1.00 96.44 88 TRP A N 1
ATOM 730 C CA . TRP A 1 88 ? -14.415 -3.619 6.768 1.00 96.44 88 TRP A CA 1
ATOM 731 C C . TRP A 1 88 ? -13.116 -2.917 6.401 1.00 96.44 88 TRP A C 1
ATOM 733 O O . TRP A 1 88 ? -12.808 -2.711 5.229 1.00 96.44 88 TRP A O 1
ATOM 743 N N . LYS A 1 89 ? -12.320 -2.602 7.418 1.00 95.25 89 LYS A N 1
ATOM 744 C CA . LYS A 1 89 ? -11.022 -1.953 7.270 1.00 95.25 89 LYS A CA 1
ATOM 745 C C . LYS A 1 89 ? -9.916 -2.992 7.315 1.00 95.25 89 LYS A C 1
ATOM 747 O O . LYS A 1 89 ? -9.844 -3.762 8.269 1.00 95.25 89 LYS A O 1
ATOM 752 N N . TYR A 1 90 ? -9.055 -3.007 6.307 1.00 93.44 90 TYR A N 1
ATOM 753 C CA . TYR A 1 90 ? -7.787 -3.727 6.374 1.00 93.44 9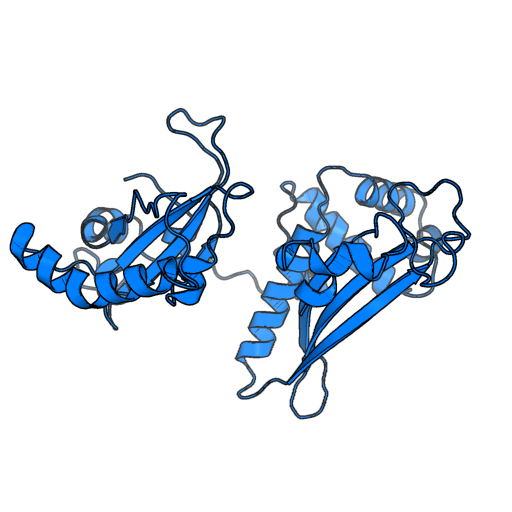0 TYR A CA 1
ATOM 754 C C . TYR A 1 90 ? -6.836 -2.992 7.328 1.00 93.44 90 TYR A C 1
ATOM 756 O O . TYR A 1 90 ? -6.745 -1.768 7.271 1.00 93.44 90 TYR A O 1
ATOM 764 N N . VAL A 1 91 ? -6.157 -3.723 8.216 1.00 92.00 91 VAL A N 1
ATOM 765 C CA . VAL A 1 91 ? -5.269 -3.132 9.243 1.00 92.00 91 VAL A CA 1
ATOM 766 C C . VAL A 1 91 ? -3.849 -3.690 9.220 1.00 92.00 91 VAL A C 1
ATOM 768 O O . VAL A 1 91 ? -3.051 -3.382 10.097 1.00 92.00 91 VAL A O 1
ATOM 771 N N . GLY A 1 92 ? -3.518 -4.508 8.220 1.00 89.12 92 GLY A N 1
ATOM 772 C CA . GLY A 1 92 ? -2.196 -5.106 8.053 1.00 89.12 92 GLY A CA 1
ATOM 773 C C . GLY A 1 92 ? -2.225 -6.631 8.012 1.00 89.12 92 GLY A C 1
ATOM 774 O O . GLY A 1 92 ? -3.279 -7.265 8.037 1.00 89.12 92 GLY A O 1
ATOM 775 N N . GLY A 1 93 ? -1.039 -7.232 7.945 1.00 89.00 93 GLY A N 1
ATOM 776 C CA . GLY A 1 93 ? -0.859 -8.683 7.941 1.00 89.00 93 GLY A CA 1
ATOM 777 C C . GLY A 1 93 ? -0.474 -9.243 9.311 1.00 89.00 93 GLY A C 1
ATOM 778 O O . GLY A 1 93 ? 0.006 -8.529 10.191 1.00 89.00 93 GLY A O 1
ATOM 779 N N . THR A 1 94 ? -0.648 -10.548 9.496 1.00 88.44 94 THR A N 1
ATOM 780 C CA . THR A 1 94 ? -0.004 -11.308 10.578 1.00 88.44 94 THR A CA 1
ATOM 781 C C . THR A 1 94 ? 1.437 -11.658 10.200 1.00 88.44 94 THR A C 1
ATOM 783 O O . THR A 1 94 ? 1.695 -11.950 9.038 1.00 88.44 94 THR A O 1
ATOM 786 N N . GLU A 1 95 ? 2.334 -11.829 11.168 1.00 80.38 95 GLU A N 1
ATOM 787 C CA . GLU A 1 95 ? 3.736 -12.226 10.923 1.00 80.38 95 GLU A CA 1
ATOM 788 C C . GLU A 1 95 ? 3.946 -13.699 10.484 1.00 80.38 95 GLU A C 1
ATOM 790 O O . GLU A 1 95 ? 5.068 -14.193 10.503 1.00 80.38 95 GLU A O 1
ATOM 795 N N . GLY A 1 96 ? 2.891 -14.463 10.164 1.00 71.62 96 GLY A N 1
ATOM 796 C CA . GLY A 1 96 ? 3.027 -15.873 9.744 1.00 71.62 96 GLY A CA 1
ATOM 797 C C . GLY A 1 96 ? 3.503 -16.833 10.851 1.00 71.62 96 GLY A C 1
ATOM 798 O O . GLY A 1 96 ? 3.876 -17.982 10.603 1.00 71.62 96 GLY A O 1
ATOM 799 N N . ARG A 1 97 ? 3.474 -16.398 12.116 1.00 66.00 97 ARG A N 1
ATOM 800 C CA . ARG A 1 97 ? 3.852 -17.225 13.270 1.00 66.00 97 ARG A CA 1
ATOM 801 C C . ARG A 1 97 ? 2.693 -18.145 13.665 1.00 66.00 97 ARG A C 1
ATOM 803 O O . ARG A 1 97 ? 1.718 -17.730 14.296 1.00 66.00 97 ARG A O 1
ATOM 810 N N . GLY A 1 98 ? 2.786 -19.419 13.280 1.00 62.19 98 GLY A N 1
ATOM 811 C CA . GLY A 1 98 ? 1.792 -20.448 13.597 1.00 62.19 98 GLY A CA 1
ATOM 812 C C . GLY A 1 98 ? 1.644 -20.731 15.096 1.00 62.19 98 GLY A C 1
ATOM 813 O O . GLY A 1 98 ? 2.313 -20.133 15.945 1.00 62.19 98 GLY A O 1
ATOM 814 N N . ARG A 1 99 ? 0.780 -21.693 15.471 1.00 56.69 99 ARG A N 1
ATOM 815 C CA . ARG A 1 99 ? 0.594 -22.073 16.891 1.00 56.69 99 ARG A CA 1
ATOM 816 C C . ARG A 1 99 ? 1.891 -22.490 17.599 1.00 56.69 99 ARG A C 1
ATOM 818 O O . ARG A 1 99 ? 2.004 -22.268 18.799 1.00 56.69 99 ARG A O 1
ATOM 825 N N . LYS A 1 100 ? 2.882 -22.977 16.856 1.00 58.81 100 LYS A N 1
ATOM 826 C CA . LYS A 1 100 ? 4.192 -23.392 17.372 1.00 58.81 100 LYS A CA 1
ATOM 827 C C . LYS A 1 100 ? 5.351 -22.439 17.018 1.00 58.81 100 LYS A C 1
ATOM 829 O O . LYS A 1 100 ? 6.498 -22.811 17.193 1.00 58.81 100 LYS A O 1
ATOM 834 N N . GLY A 1 101 ? 5.072 -21.223 16.536 1.00 50.94 101 GLY A N 1
ATOM 835 C CA . GLY A 1 101 ? 6.100 -20.199 16.281 1.00 50.94 101 GLY A CA 1
ATOM 836 C C . GLY A 1 101 ? 6.707 -20.195 14.873 1.00 50.94 101 GLY A C 1
ATOM 837 O O . GLY A 1 101 ? 7.251 -19.174 14.474 1.00 50.94 101 GLY A O 1
ATOM 838 N N . THR A 1 102 ? 6.535 -21.257 14.082 1.00 50.56 102 THR A N 1
ATOM 839 C CA . THR A 1 102 ? 7.014 -21.350 12.690 1.00 50.56 102 THR A CA 1
ATOM 840 C C . THR A 1 102 ? 5.914 -21.847 11.741 1.00 50.56 102 THR A C 1
ATOM 842 O O . THR A 1 102 ? 4.967 -22.514 12.169 1.00 50.56 102 THR A O 1
ATOM 845 N N . GLY A 1 103 ? 6.019 -21.489 10.454 1.00 55.88 103 GLY A N 1
ATOM 846 C CA . GLY A 1 103 ? 5.338 -22.182 9.351 1.00 55.88 103 GLY A CA 1
ATOM 847 C C . GLY A 1 103 ? 3.840 -21.921 9.151 1.00 55.88 103 GLY A C 1
ATOM 848 O O . GLY A 1 103 ? 3.152 -22.821 8.677 1.00 55.88 103 GLY A O 1
ATOM 849 N N . ALA A 1 104 ? 3.302 -20.745 9.500 1.00 67.50 104 ALA A N 1
ATOM 850 C CA . ALA A 1 104 ? 1.939 -20.384 9.094 1.00 67.50 104 ALA A CA 1
ATOM 851 C C . ALA A 1 104 ? 1.936 -19.360 7.955 1.00 67.50 104 ALA A C 1
ATOM 853 O O . ALA A 1 104 ? 2.779 -18.472 7.880 1.00 67.50 104 ALA A O 1
ATOM 854 N N . THR A 1 105 ? 0.935 -19.468 7.086 1.00 80.88 105 THR A N 1
ATOM 855 C CA . THR A 1 105 ? 0.657 -18.490 6.033 1.00 80.88 105 THR A CA 1
ATOM 856 C C . THR A 1 105 ? 0.390 -17.112 6.639 1.00 80.88 105 THR A C 1
ATOM 858 O O . THR A 1 105 ? -0.357 -17.000 7.619 1.00 80.88 105 THR A O 1
ATOM 861 N N . VAL A 1 106 ? 0.942 -16.062 6.029 1.00 85.12 106 VAL A N 1
ATOM 862 C CA . VAL A 1 106 ? 0.575 -14.672 6.332 1.00 85.12 106 VAL A CA 1
ATOM 863 C C . VAL A 1 106 ? -0.919 -14.484 6.062 1.00 85.12 106 VAL A C 1
ATOM 865 O O . VAL A 1 106 ? -1.439 -14.931 5.040 1.00 85.12 106 VAL A O 1
ATOM 868 N N . LYS A 1 107 ? -1.625 -13.851 6.998 1.00 90.94 107 LYS A N 1
ATOM 869 C CA . LYS A 1 107 ? -3.044 -13.528 6.865 1.00 90.94 107 LYS A CA 1
ATOM 870 C C . LYS A 1 107 ? -3.255 -12.028 6.891 1.00 90.94 107 LYS A C 1
ATOM 872 O O . LYS A 1 107 ? -2.677 -11.359 7.742 1.00 90.94 107 LYS A O 1
ATOM 877 N N . ASP A 1 108 ? -4.111 -11.539 6.012 1.00 93.12 108 ASP A N 1
ATOM 878 C CA . ASP A 1 108 ? -4.621 -10.177 6.041 1.00 93.12 108 ASP A CA 1
ATOM 879 C C . ASP A 1 108 ? -5.657 -10.044 7.156 1.00 93.12 108 ASP A C 1
ATOM 881 O O . ASP A 1 108 ? -6.545 -10.891 7.313 1.00 93.12 108 ASP A O 1
ATOM 885 N N . VAL A 1 109 ? -5.511 -9.001 7.966 1.00 95.62 109 VAL A N 1
ATOM 886 C CA . VAL A 1 109 ? -6.374 -8.710 9.107 1.00 95.62 109 VAL A CA 1
ATOM 887 C C . VAL A 1 109 ? -7.366 -7.636 8.690 1.00 95.62 109 VAL A C 1
ATOM 889 O O . VAL A 1 109 ? -6.970 -6.543 8.281 1.00 95.62 109 VAL A O 1
ATOM 892 N N . TYR A 1 110 ? -8.655 -7.940 8.824 1.00 97.19 110 TYR A N 1
ATOM 893 C CA . TYR A 1 110 ? -9.724 -6.969 8.614 1.00 97.19 110 TYR A CA 1
ATOM 894 C C . TYR A 1 110 ? -10.518 -6.781 9.899 1.00 97.19 110 TYR A C 1
ATOM 896 O O . TYR A 1 110 ? -10.796 -7.748 10.613 1.00 97.19 110 TYR A O 1
ATOM 904 N N . VAL A 1 111 ? -10.920 -5.543 10.169 1.00 97.50 111 VAL A N 1
ATOM 905 C CA . VAL A 1 111 ? -11.696 -5.163 11.350 1.00 97.50 111 VAL A CA 1
ATOM 906 C C . VAL A 1 111 ? -12.913 -4.326 10.974 1.00 97.50 111 VAL A C 1
ATOM 908 O O . VAL A 1 111 ? -12.911 -3.597 9.983 1.00 97.50 111 VAL A O 1
ATOM 911 N N . MET A 1 112 ? -13.955 -4.405 11.792 1.00 96.81 112 MET A N 1
ATOM 912 C CA . MET A 1 112 ? -15.186 -3.639 11.640 1.00 96.81 112 MET A CA 1
ATOM 913 C C . MET A 1 112 ? -15.632 -3.093 13.003 1.00 96.81 112 MET A C 1
ATOM 915 O O . MET A 1 112 ? -16.058 -3.874 13.861 1.00 96.81 112 MET A O 1
ATOM 919 N N . PRO A 1 113 ? -15.551 -1.769 13.227 1.00 96.56 113 PRO A N 1
ATOM 920 C CA . PRO A 1 113 ? -16.201 -1.114 14.355 1.00 96.56 113 PRO A CA 1
ATOM 921 C C . PRO A 1 113 ? -17.710 -1.342 14.368 1.00 96.56 113 PRO A C 1
ATOM 923 O O . PRO A 1 113 ? -18.389 -1.071 13.383 1.00 96.56 113 PRO A O 1
ATOM 926 N N . LEU A 1 114 ? -18.247 -1.777 15.506 1.00 96.06 114 LEU A N 1
ATOM 927 C CA . LEU A 1 114 ? -19.685 -2.025 15.671 1.00 96.06 114 LEU A CA 1
ATOM 928 C C . LEU A 1 114 ? -20.424 -0.840 16.312 1.00 96.06 114 LEU A C 1
ATOM 930 O O . LEU A 1 114 ? -21.649 -0.827 16.380 1.00 96.06 114 LEU A O 1
ATOM 934 N N . GLN A 1 115 ? -19.686 0.169 16.782 1.00 94.19 115 GLN A N 1
ATOM 935 C CA . GLN A 1 115 ? -20.235 1.403 17.342 1.00 94.19 115 GLN A CA 1
ATOM 936 C C . GLN A 1 115 ? -19.246 2.568 17.220 1.00 94.19 115 GLN A C 1
ATOM 938 O O . GLN A 1 115 ? -18.046 2.353 17.080 1.00 94.19 115 GLN A O 1
ATOM 943 N N . LYS A 1 116 ? -19.725 3.815 17.347 1.00 92.12 116 LYS A N 1
ATOM 944 C CA . LYS A 1 116 ? -18.889 5.026 17.203 1.00 92.12 116 LYS A CA 1
ATOM 945 C C . LYS A 1 116 ? -17.740 5.102 18.218 1.00 92.12 116 LYS A C 1
ATOM 947 O O . LYS A 1 116 ? -16.613 5.388 17.839 1.00 92.12 116 LYS A O 1
ATOM 952 N N . LYS A 1 117 ? -18.004 4.818 19.500 1.00 94.19 117 LYS A N 1
ATOM 953 C CA . LYS A 1 117 ? -17.023 4.934 20.602 1.00 94.19 117 LYS A CA 1
ATOM 954 C C . LYS A 1 117 ? -16.243 3.638 20.876 1.00 94.19 117 LYS A C 1
ATOM 956 O O . LYS A 1 117 ? -15.782 3.423 21.992 1.00 94.19 117 LYS A O 1
ATOM 961 N N . TRP A 1 118 ? -16.103 2.764 19.877 1.00 95.25 118 TRP A N 1
ATOM 962 C CA . TRP A 1 118 ? -15.446 1.460 20.026 1.00 95.25 118 TRP A CA 1
ATOM 963 C C . TRP A 1 118 ? -14.031 1.573 20.620 1.00 95.25 118 TRP A C 1
ATOM 965 O O . TRP A 1 118 ? -13.708 0.838 21.548 1.00 95.25 118 TRP A O 1
ATOM 975 N N . GLN A 1 119 ? -13.223 2.530 20.150 1.00 93.75 119 GLN A N 1
ATOM 976 C CA . GLN A 1 119 ? -11.830 2.677 20.576 1.00 93.75 119 GLN A CA 1
ATOM 977 C C . GLN A 1 119 ? -11.729 3.097 22.041 1.00 93.75 119 GLN A C 1
ATOM 979 O O . GLN A 1 119 ? -10.942 2.531 22.786 1.00 93.75 119 GLN A O 1
ATOM 984 N N . ALA A 1 120 ? -12.577 4.030 22.481 1.00 93.44 120 ALA A N 1
ATOM 985 C CA . ALA A 1 120 ? -12.625 4.446 23.879 1.00 93.44 120 ALA A CA 1
ATOM 986 C C . ALA A 1 120 ? -12.959 3.270 24.809 1.00 93.44 120 ALA A C 1
ATOM 988 O O . ALA A 1 120 ? -12.351 3.143 25.865 1.00 93.44 120 ALA A O 1
ATOM 989 N N . VAL A 1 121 ? -13.871 2.378 24.399 1.00 94.94 121 VAL A N 1
ATOM 990 C CA . VAL A 1 121 ? -14.184 1.159 25.165 1.00 94.94 121 VAL A CA 1
ATOM 991 C C . VAL A 1 121 ? -12.986 0.210 25.210 1.00 94.94 121 VAL A C 1
ATOM 993 O O . VAL A 1 121 ? -12.657 -0.302 26.275 1.00 94.94 121 VAL A O 1
ATOM 996 N N . LEU A 1 122 ? -12.310 -0.013 24.080 1.00 96.06 122 LEU A N 1
ATOM 997 C CA . LEU A 1 122 ? -11.172 -0.936 24.017 1.00 96.06 122 LEU A CA 1
ATOM 998 C C . LEU A 1 122 ? -9.913 -0.407 24.715 1.00 96.06 122 LEU A C 1
ATOM 1000 O O . LEU A 1 122 ? -9.152 -1.203 25.262 1.00 96.06 122 LEU A O 1
ATOM 1004 N N . CYS A 1 123 ? -9.708 0.907 24.732 1.00 94.06 123 CYS A N 1
ATOM 1005 C CA . CYS A 1 123 ? -8.535 1.564 25.310 1.00 94.06 123 CYS A CA 1
ATOM 1006 C C . CYS A 1 123 ? -8.752 2.051 26.756 1.00 94.06 123 CYS A C 1
ATOM 1008 O O . CYS A 1 123 ? -7.883 2.718 27.310 1.00 94.06 123 CYS A O 1
ATOM 1010 N N . CYS A 1 124 ? -9.895 1.745 27.376 1.00 93.00 124 CYS A N 1
ATOM 1011 C CA . CYS A 1 124 ? -10.175 2.111 28.765 1.00 93.00 124 CYS A CA 1
ATOM 1012 C C . CYS A 1 124 ? -9.393 1.218 29.748 1.00 93.00 124 CYS A C 1
ATOM 1014 O O . CYS A 1 124 ? -9.566 -0.004 29.750 1.00 93.00 124 CYS A O 1
ATOM 1016 N N . CYS A 1 125 ? -8.538 1.802 30.586 1.00 88.94 125 CYS A N 1
ATOM 1017 C CA . CYS A 1 125 ? -7.782 1.070 31.606 1.00 88.94 125 CYS A CA 1
ATOM 1018 C C . CYS A 1 125 ? -8.579 0.898 32.909 1.00 88.94 125 CYS A C 1
ATOM 1020 O O . CYS A 1 125 ? -9.744 1.289 33.020 1.00 88.94 125 CYS A O 1
ATOM 1022 N N . ALA A 1 126 ? -7.965 0.268 33.917 1.00 87.06 126 ALA A N 1
ATOM 1023 C CA . ALA A 1 126 ? -8.617 0.028 35.202 1.00 87.06 126 ALA A CA 1
ATOM 1024 C C . ALA A 1 126 ? -8.998 1.303 35.966 1.00 87.06 126 ALA A C 1
ATOM 1026 O O . ALA A 1 126 ? -9.963 1.282 36.727 1.00 87.06 126 ALA A O 1
ATOM 1027 N N . ASP A 1 127 ? -8.282 2.397 35.725 1.00 87.00 127 ASP A N 1
ATOM 1028 C CA . ASP A 1 127 ? -8.541 3.728 36.277 1.00 87.00 127 ASP A CA 1
ATOM 1029 C C . ASP A 1 127 ? -9.736 4.449 35.618 1.00 87.00 127 ASP A C 1
ATOM 1031 O O . ASP A 1 127 ? -10.045 5.586 35.974 1.00 87.00 127 ASP A O 1
ATOM 1035 N N . GLY A 1 128 ? -10.401 3.811 34.646 1.00 84.88 128 GLY A N 1
ATOM 1036 C CA . GLY A 1 128 ? -11.505 4.393 33.886 1.00 84.88 128 GLY A CA 1
ATOM 1037 C C . GLY A 1 128 ? -11.064 5.428 32.848 1.00 84.88 128 GLY A C 1
ATOM 1038 O O . GLY A 1 128 ? -11.915 6.017 32.178 1.00 84.88 128 GLY A O 1
ATOM 1039 N N . LYS A 1 129 ? -9.755 5.661 32.691 1.00 87.06 129 LYS A N 1
ATOM 1040 C CA . LYS A 1 129 ? -9.211 6.589 31.701 1.00 87.06 129 LYS A CA 1
ATOM 1041 C C . LYS A 1 129 ? -8.907 5.852 30.406 1.00 87.06 129 LYS A C 1
ATOM 1043 O O . LYS A 1 129 ? -8.508 4.688 30.387 1.00 87.06 129 LYS A O 1
ATOM 1048 N N . VAL A 1 130 ? -9.093 6.557 29.296 1.00 85.88 130 VAL A N 1
ATOM 1049 C CA . VAL A 1 130 ? -8.741 6.052 27.971 1.00 85.88 130 VAL A CA 1
ATOM 1050 C C . VAL A 1 130 ? -7.263 6.326 27.745 1.00 85.88 130 VAL A C 1
ATOM 1052 O O . VAL A 1 130 ? -6.873 7.466 27.504 1.00 85.88 130 VAL A O 1
ATOM 1055 N N . HIS A 1 131 ? -6.451 5.275 27.807 1.00 83.00 131 HIS A N 1
ATOM 1056 C CA . HIS A 1 131 ? -5.040 5.346 27.453 1.00 83.00 131 HIS A CA 1
ATOM 1057 C C . HIS A 1 131 ? -4.856 4.708 26.088 1.00 83.00 131 HIS A C 1
ATOM 1059 O O . HIS A 1 131 ? -4.957 3.491 25.923 1.00 83.00 131 HIS A O 1
ATOM 1065 N N . VAL A 1 132 ? -4.590 5.546 25.095 1.00 78.81 132 VAL A N 1
ATOM 1066 C CA . VAL A 1 132 ? -4.170 5.075 23.780 1.00 78.81 132 VAL A CA 1
ATOM 1067 C C . VAL A 1 132 ? -2.652 4.944 23.826 1.00 78.81 132 VAL A C 1
ATOM 1069 O O . VAL A 1 132 ? -1.964 5.883 24.228 1.00 78.81 132 VAL A O 1
ATOM 1072 N N . ARG A 1 133 ? -2.122 3.778 23.444 1.00 71.00 133 ARG A N 1
ATOM 1073 C CA . ARG A 1 133 ? -0.701 3.574 23.164 1.00 71.00 133 ARG A CA 1
ATOM 1074 C C . ARG A 1 133 ? -0.273 4.729 22.271 1.00 71.00 133 ARG A C 1
ATOM 1076 O O . ARG A 1 133 ? -0.741 4.825 21.137 1.00 71.00 133 ARG A O 1
ATOM 1083 N N . GLN A 1 134 ? 0.593 5.602 22.786 1.00 58.16 134 GLN A N 1
ATOM 1084 C CA . GLN A 1 134 ? 1.259 6.570 21.933 1.00 58.16 134 GLN A CA 1
ATOM 1085 C C . GLN A 1 134 ? 1.918 5.756 20.828 1.00 58.16 134 GLN A C 1
ATOM 1087 O O . GLN A 1 134 ? 2.760 4.891 21.098 1.00 58.16 134 GLN A O 1
ATOM 1092 N N . ARG A 1 135 ? 1.469 5.977 19.587 1.00 55.94 135 ARG A N 1
ATOM 1093 C CA . ARG A 1 135 ? 2.226 5.564 18.409 1.00 55.94 135 ARG A CA 1
ATOM 1094 C C . ARG A 1 135 ? 3.625 6.085 18.698 1.00 55.94 135 ARG A C 1
ATOM 1096 O O . ARG A 1 135 ? 3.736 7.271 19.009 1.00 55.94 135 ARG A O 1
ATOM 1103 N N . VAL A 1 136 ? 4.627 5.198 18.762 1.00 51.78 136 VAL A N 1
ATOM 1104 C CA . VAL A 1 136 ? 6.018 5.624 18.975 1.00 51.78 136 VAL A CA 1
ATOM 1105 C C . VAL A 1 136 ? 6.196 6.797 18.034 1.00 51.78 136 VAL A C 1
ATOM 1107 O O . VAL A 1 136 ? 5.957 6.605 16.840 1.00 51.78 136 VAL A O 1
ATOM 1110 N N . ALA A 1 137 ? 6.423 7.996 18.585 1.00 48.75 137 ALA A N 1
ATOM 1111 C CA . ALA A 1 137 ? 6.523 9.196 17.775 1.00 48.75 137 ALA A CA 1
ATOM 1112 C C . ALA A 1 137 ? 7.560 8.851 16.717 1.00 48.75 137 ALA A C 1
ATOM 1114 O O . ALA A 1 137 ? 8.703 8.536 17.064 1.00 48.75 137 ALA A O 1
ATOM 1115 N N . GLN A 1 138 ? 7.117 8.729 15.463 1.00 57.38 138 GLN A N 1
ATOM 1116 C CA . GLN A 1 138 ? 8.053 8.475 14.390 1.00 57.38 138 GLN A CA 1
ATOM 1117 C C . GLN A 1 138 ? 9.000 9.658 14.470 1.00 57.38 138 GLN A C 1
ATOM 1119 O O . GLN A 1 138 ? 8.553 10.805 14.468 1.00 57.38 138 GLN A O 1
ATOM 1124 N N . LYS A 1 139 ? 10.280 9.367 14.715 1.00 68.38 139 LYS A N 1
ATOM 1125 C CA . LYS A 1 139 ? 11.306 10.398 14.728 1.00 68.38 139 LYS A CA 1
ATOM 1126 C C . LYS A 1 139 ? 11.101 11.208 13.454 1.00 68.38 139 LYS A C 1
ATOM 1128 O O . LYS A 1 139 ? 10.950 10.592 12.398 1.00 68.38 139 LYS A O 1
ATOM 1133 N N . GLU A 1 140 ? 11.053 12.535 13.574 1.00 82.00 140 GLU A N 1
ATOM 1134 C CA . GLU A 1 140 ? 10.915 13.361 12.381 1.00 82.00 140 GLU A CA 1
ATOM 1135 C C . GLU A 1 140 ? 11.989 12.945 11.370 1.00 82.00 140 GLU A C 1
ATOM 1137 O O . GLU A 1 140 ? 13.150 12.733 11.761 1.00 82.00 140 GLU A O 1
ATOM 1142 N N . PRO A 1 141 ? 11.592 12.725 10.108 1.00 88.31 141 PRO A N 1
ATOM 1143 C CA . PRO A 1 141 ? 12.520 12.267 9.096 1.00 88.31 141 PRO A CA 1
ATOM 1144 C C . PRO A 1 141 ? 13.626 13.309 8.932 1.00 88.31 141 PRO A C 1
ATOM 1146 O O . PRO A 1 141 ? 13.376 14.513 8.969 1.00 88.31 141 PRO A O 1
ATOM 1149 N N . ARG A 1 142 ? 14.869 12.853 8.773 1.00 92.44 142 ARG A N 1
ATOM 1150 C CA . ARG A 1 142 ? 16.027 13.745 8.614 1.00 92.44 142 ARG A CA 1
ATOM 1151 C C . ARG A 1 142 ? 15.939 14.583 7.343 1.00 92.44 142 ARG A C 1
ATOM 1153 O O . ARG A 1 142 ? 16.453 15.696 7.314 1.00 92.44 142 ARG A O 1
ATOM 1160 N N . ASP A 1 143 ? 15.337 14.023 6.301 1.00 94.75 143 ASP A N 1
ATOM 1161 C CA . ASP A 1 143 ? 15.178 14.621 4.983 1.00 94.75 143 ASP A CA 1
ATOM 1162 C C . ASP A 1 143 ? 13.933 14.055 4.278 1.00 94.75 143 ASP A C 1
ATOM 1164 O O . ASP A 1 143 ? 13.224 13.193 4.805 1.00 94.75 143 ASP A O 1
ATOM 1168 N N . TRP A 1 144 ? 13.660 14.546 3.067 1.00 95.19 144 TRP A N 1
ATOM 1169 C CA . TRP A 1 144 ? 12.509 14.107 2.279 1.00 95.19 144 TRP A CA 1
ATOM 1170 C C . TRP A 1 144 ? 12.600 12.632 1.854 1.00 95.19 144 TRP A C 1
ATOM 1172 O O . TRP A 1 144 ? 11.568 11.991 1.685 1.00 95.19 144 TRP A O 1
ATOM 1182 N N . ILE A 1 145 ? 13.806 12.070 1.707 1.00 97.38 145 ILE A N 1
ATOM 1183 C CA . ILE A 1 145 ? 13.999 10.677 1.281 1.00 97.38 145 ILE A CA 1
ATOM 1184 C C . ILE A 1 145 ? 13.594 9.742 2.417 1.00 97.38 145 ILE A C 1
ATOM 1186 O O . ILE A 1 145 ? 12.892 8.757 2.199 1.00 97.38 145 ILE A O 1
ATOM 1190 N N . GLU A 1 146 ? 14.011 10.051 3.645 1.00 95.56 146 GLU A N 1
ATOM 1191 C CA . GLU A 1 146 ? 13.581 9.319 4.834 1.00 95.56 146 GLU A CA 1
ATOM 1192 C C . GLU A 1 146 ? 12.085 9.516 5.106 1.00 95.56 146 GLU A C 1
ATOM 1194 O O . GLU A 1 146 ? 11.430 8.570 5.541 1.00 95.56 146 GLU A O 1
ATOM 1199 N N . ALA A 1 147 ? 11.525 10.690 4.792 1.00 93.94 147 ALA A N 1
ATOM 1200 C CA . ALA A 1 147 ? 10.080 10.917 4.859 1.00 93.94 147 ALA A CA 1
ATOM 1201 C C . ALA A 1 147 ? 9.310 10.025 3.868 1.00 93.94 147 ALA A C 1
ATOM 1203 O O . ALA A 1 147 ? 8.261 9.489 4.215 1.00 93.94 147 ALA A O 1
ATOM 1204 N N . GLU A 1 148 ? 9.844 9.840 2.658 1.00 96.06 148 GLU A N 1
ATOM 1205 C CA . GLU A 1 148 ? 9.189 9.079 1.590 1.00 96.06 148 GLU A CA 1
ATOM 1206 C C . GLU A 1 148 ? 9.365 7.562 1.742 1.00 96.06 148 GLU A C 1
ATOM 1208 O O . GLU A 1 148 ? 8.435 6.786 1.536 1.00 96.06 148 GLU A O 1
ATOM 1213 N N . LEU A 1 149 ? 10.575 7.118 2.092 1.00 96.19 149 LEU A N 1
ATOM 1214 C CA . LEU A 1 149 ? 10.984 5.713 2.006 1.00 96.19 149 LEU A CA 1
ATOM 1215 C C . LEU A 1 149 ? 11.500 5.140 3.331 1.00 96.19 149 LEU A C 1
ATOM 1217 O O . LEU A 1 149 ? 11.798 3.944 3.403 1.00 96.19 149 LEU A O 1
ATOM 1221 N N . GLY A 1 150 ? 11.595 5.934 4.401 1.00 91.75 150 GLY A N 1
ATOM 1222 C CA . GLY A 1 150 ? 12.120 5.482 5.697 1.00 91.75 150 GLY A CA 1
ATOM 1223 C C . GLY A 1 150 ? 11.296 4.359 6.334 1.00 91.75 150 GLY A C 1
ATOM 1224 O O . GLY A 1 150 ? 11.838 3.523 7.057 1.00 91.75 150 GLY A O 1
ATOM 1225 N N . GLY A 1 151 ? 10.003 4.280 6.004 1.00 88.06 151 GLY A N 1
ATOM 1226 C CA . GLY A 1 151 ? 9.096 3.211 6.430 1.00 88.06 151 GLY A CA 1
ATOM 1227 C C . GLY A 1 151 ? 9.286 1.866 5.715 1.00 88.06 151 GLY A C 1
ATOM 1228 O O . GLY A 1 151 ? 8.607 0.898 6.064 1.00 88.06 151 GLY A O 1
ATOM 1229 N N . THR A 1 152 ? 10.190 1.767 4.731 1.00 91.88 152 THR A N 1
ATOM 1230 C CA . THR A 1 152 ? 10.333 0.563 3.896 1.00 91.88 152 THR A CA 1
ATOM 1231 C C . THR A 1 152 ? 10.745 -0.662 4.718 1.00 91.88 152 THR A C 1
ATOM 1233 O O . THR A 1 152 ? 11.800 -0.695 5.360 1.00 91.88 152 THR A O 1
ATOM 1236 N N . LYS A 1 153 ? 9.940 -1.728 4.629 1.00 88.56 153 LYS A N 1
ATOM 1237 C CA . LYS A 1 153 ? 10.149 -3.000 5.338 1.00 88.56 153 LYS A CA 1
ATOM 1238 C C . LYS A 1 153 ? 10.800 -4.049 4.432 1.00 88.56 153 LYS A C 1
ATOM 1240 O O . LYS A 1 153 ? 10.113 -4.911 3.897 1.00 88.56 153 LYS A O 1
ATOM 1245 N N . LEU A 1 154 ? 12.129 -4.005 4.312 1.00 88.00 154 LEU A N 1
ATOM 1246 C CA . LEU A 1 154 ? 12.928 -4.995 3.558 1.00 88.00 154 LEU A CA 1
ATOM 1247 C C . LEU A 1 154 ? 13.466 -6.153 4.422 1.00 88.00 154 LEU A C 1
ATOM 1249 O O . LEU A 1 154 ? 14.272 -6.954 3.965 1.00 88.00 154 LEU A O 1
ATOM 1253 N N . GLY A 1 155 ? 13.085 -6.224 5.702 1.0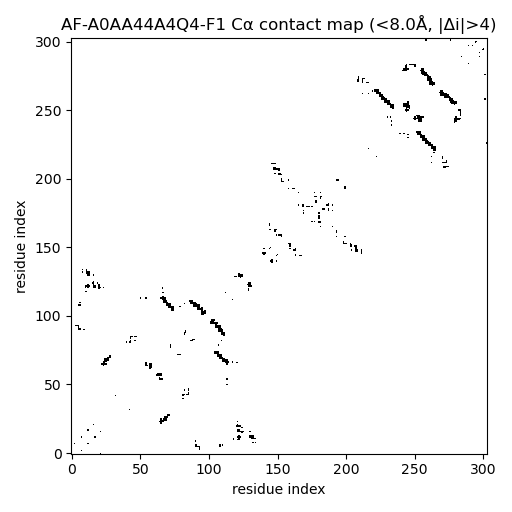0 81.69 155 GLY A N 1
ATOM 1254 C CA . GLY A 1 155 ? 13.549 -7.265 6.633 1.00 81.69 155 GLY A CA 1
ATOM 1255 C C . GLY A 1 155 ? 14.980 -7.085 7.167 1.00 81.69 155 GLY A C 1
ATOM 1256 O O . GLY A 1 155 ? 15.339 -7.741 8.140 1.00 81.69 155 GLY A O 1
ATOM 1257 N N . ASP A 1 156 ? 15.768 -6.164 6.604 1.00 85.62 156 ASP A N 1
ATOM 1258 C CA . ASP A 1 156 ? 17.112 -5.799 7.069 1.00 85.62 156 ASP A CA 1
ATOM 1259 C C . ASP A 1 156 ? 17.296 -4.273 7.035 1.00 85.62 156 ASP A C 1
ATOM 1261 O O . ASP A 1 156 ? 17.165 -3.638 5.986 1.00 85.62 156 ASP A O 1
ATOM 1265 N N . ALA A 1 157 ? 17.646 -3.676 8.178 1.00 88.06 157 ALA A N 1
ATOM 1266 C CA . ALA A 1 157 ? 17.847 -2.231 8.303 1.00 88.06 157 ALA A CA 1
ATOM 1267 C C . ALA A 1 157 ? 18.965 -1.692 7.389 1.00 88.06 157 ALA A C 1
ATOM 1269 O O . ALA A 1 157 ? 18.931 -0.531 6.980 1.00 88.06 157 ALA A O 1
ATOM 1270 N N . ARG A 1 158 ? 19.949 -2.525 7.029 1.00 91.81 158 ARG A N 1
ATOM 1271 C CA . ARG A 1 158 ? 21.032 -2.163 6.102 1.00 91.81 158 ARG A CA 1
ATOM 1272 C C . ARG A 1 158 ? 20.523 -2.022 4.672 1.00 91.81 158 ARG A C 1
ATOM 1274 O O . ARG A 1 158 ? 21.039 -1.177 3.946 1.00 91.81 158 ARG A O 1
ATOM 1281 N N . LEU A 1 159 ? 19.524 -2.816 4.275 1.00 95.31 159 LEU A N 1
ATOM 1282 C CA . LEU A 1 159 ? 18.876 -2.676 2.970 1.00 95.31 159 LEU A CA 1
ATOM 1283 C C . LEU A 1 159 ? 18.082 -1.373 2.912 1.00 95.31 159 LEU A C 1
ATOM 1285 O O . LEU A 1 159 ? 18.238 -0.624 1.954 1.00 95.31 159 LEU A O 1
ATOM 1289 N N . THR A 1 160 ? 17.315 -1.053 3.956 1.00 94.25 160 THR A N 1
ATOM 1290 C CA . THR A 1 160 ? 16.603 0.231 4.028 1.00 94.25 160 THR A CA 1
ATOM 1291 C C . THR A 1 160 ? 17.586 1.404 4.001 1.00 94.25 160 THR A C 1
ATOM 1293 O O . THR A 1 160 ? 17.422 2.309 3.196 1.00 94.25 160 THR A O 1
ATOM 1296 N N . SER A 1 161 ? 18.671 1.364 4.782 1.00 94.94 161 SER A N 1
ATOM 1297 C CA . SER A 1 161 ? 19.708 2.408 4.744 1.00 94.94 161 SER A CA 1
ATOM 1298 C C . SER A 1 161 ? 20.323 2.576 3.345 1.00 94.94 161 SER A C 1
ATOM 1300 O O . SER A 1 161 ? 20.449 3.694 2.844 1.00 94.94 161 SER A O 1
ATOM 1302 N N . ARG A 1 162 ? 20.623 1.460 2.663 1.00 96.56 162 ARG A N 1
ATOM 1303 C CA . ARG A 1 162 ? 21.139 1.465 1.287 1.00 96.56 162 ARG A CA 1
ATOM 1304 C C . ARG A 1 162 ? 20.139 2.054 0.289 1.00 96.56 162 ARG A C 1
ATOM 1306 O O . ARG A 1 162 ? 20.565 2.790 -0.594 1.00 96.56 162 ARG A O 1
ATOM 1313 N N . LEU A 1 163 ? 18.848 1.746 0.425 1.00 97.50 163 LEU A N 1
ATOM 1314 C CA . LEU A 1 163 ? 17.784 2.307 -0.410 1.00 97.50 163 LEU A CA 1
ATOM 1315 C C . LEU A 1 163 ? 17.753 3.835 -0.314 1.00 97.50 163 LEU A C 1
ATOM 1317 O O . LEU A 1 163 ? 17.713 4.500 -1.348 1.00 97.50 163 LEU A O 1
ATOM 1321 N N . LEU A 1 164 ? 17.809 4.389 0.902 1.00 97.06 164 LEU A N 1
ATOM 1322 C CA . LEU A 1 164 ? 17.795 5.842 1.105 1.00 97.06 164 LEU A CA 1
ATOM 1323 C C . LEU A 1 164 ? 19.033 6.499 0.471 1.00 97.06 164 LEU A C 1
ATOM 1325 O O . LEU A 1 164 ? 18.906 7.459 -0.285 1.00 97.06 164 LEU A O 1
ATOM 1329 N N . GLU A 1 165 ? 20.223 5.931 0.694 1.00 96.50 165 GLU A N 1
ATOM 1330 C CA . GLU A 1 165 ? 21.476 6.421 0.096 1.00 96.50 165 GLU A CA 1
ATOM 1331 C C . GLU A 1 165 ? 21.435 6.380 -1.444 1.00 96.50 165 GLU A C 1
ATOM 1333 O O . GLU A 1 165 ? 21.783 7.355 -2.109 1.00 96.50 165 GLU A O 1
ATOM 1338 N N . MET A 1 166 ? 20.974 5.267 -2.027 1.00 97.06 166 MET A N 1
ATOM 1339 C CA . MET A 1 166 ? 20.837 5.118 -3.480 1.00 97.06 166 MET A CA 1
ATOM 1340 C C . MET A 1 166 ? 19.827 6.085 -4.080 1.00 97.06 166 MET A C 1
ATOM 1342 O O . MET A 1 166 ? 20.083 6.637 -5.149 1.00 97.06 166 MET A O 1
ATOM 1346 N N . THR A 1 167 ? 18.707 6.304 -3.393 1.00 97.19 167 THR A N 1
ATOM 1347 C CA . THR A 1 167 ? 17.676 7.247 -3.833 1.00 97.19 167 THR A CA 1
ATOM 1348 C C . THR A 1 167 ? 18.253 8.654 -3.926 1.00 97.19 167 THR A C 1
ATOM 1350 O O . THR A 1 167 ? 18.053 9.308 -4.943 1.00 97.19 167 THR A O 1
ATOM 1353 N N . GLY A 1 168 ? 19.051 9.080 -2.939 1.00 97.00 168 GLY A N 1
ATOM 1354 C CA . GLY A 1 168 ? 19.755 10.364 -2.990 1.00 97.00 168 GLY A CA 1
ATOM 1355 C C . GLY A 1 168 ? 20.704 10.460 -4.185 1.00 97.00 168 GLY A C 1
ATOM 1356 O O . GLY A 1 168 ? 20.599 11.383 -4.985 1.00 97.00 168 GLY A O 1
ATOM 1357 N N . MET A 1 169 ? 21.556 9.447 -4.387 1.00 96.81 169 MET A N 1
ATOM 1358 C CA . MET A 1 169 ? 22.491 9.421 -5.523 1.00 96.81 169 MET A CA 1
ATOM 1359 C C . MET A 1 169 ? 21.787 9.481 -6.889 1.00 96.81 169 MET A C 1
ATOM 1361 O O . MET A 1 169 ? 22.295 10.110 -7.819 1.00 96.81 169 MET A O 1
ATOM 1365 N N . PHE A 1 170 ? 20.644 8.804 -7.039 1.00 96.81 170 PHE A N 1
ATOM 1366 C CA . PHE A 1 170 ? 19.879 8.792 -8.290 1.00 96.81 170 PHE A CA 1
ATOM 1367 C C . PHE A 1 170 ? 19.088 10.085 -8.482 1.00 96.81 170 PHE A C 1
ATOM 1369 O O . PHE A 1 170 ? 19.002 10.577 -9.604 1.00 96.81 170 PHE A O 1
ATOM 1376 N N . TYR A 1 171 ? 18.563 10.662 -7.402 1.00 96.31 171 TYR A N 1
ATOM 1377 C CA . TYR A 1 171 ? 17.877 11.949 -7.431 1.00 96.31 171 TYR A CA 1
ATOM 1378 C C . TYR A 1 171 ? 18.813 13.098 -7.824 1.00 96.31 171 TYR A C 1
ATOM 1380 O O . TYR A 1 171 ? 18.431 13.941 -8.630 1.00 96.31 171 TYR A O 1
ATOM 1388 N N . ASP A 1 172 ? 20.056 13.094 -7.337 1.00 96.50 172 ASP A N 1
ATOM 1389 C CA . ASP A 1 172 ? 21.053 14.114 -7.686 1.00 96.50 172 ASP A CA 1
ATOM 1390 C C . ASP A 1 172 ? 21.447 14.072 -9.173 1.00 96.50 172 ASP A C 1
ATOM 1392 O O . ASP A 1 172 ? 21.906 15.067 -9.740 1.00 96.50 172 ASP A O 1
ATOM 1396 N N . LYS A 1 173 ? 21.310 12.905 -9.819 1.00 96.62 173 LYS A N 1
ATOM 1397 C CA . LYS A 1 173 ? 21.754 12.652 -11.198 1.00 96.62 173 LYS A CA 1
ATOM 1398 C C . LYS A 1 173 ? 20.765 11.751 -11.961 1.00 96.62 173 LYS A C 1
ATOM 1400 O O . LYS A 1 173 ? 21.140 10.657 -12.387 1.00 96.62 173 LYS A O 1
ATOM 1405 N N . PRO A 1 174 ? 19.527 12.206 -12.220 1.00 95.12 174 PRO A N 1
ATOM 1406 C CA . PRO A 1 174 ? 18.434 11.344 -12.688 1.00 95.12 174 PRO A CA 1
ATOM 1407 C C . PRO A 1 174 ? 18.619 10.800 -14.113 1.00 95.12 174 PRO A C 1
ATOM 1409 O O . PRO A 1 174 ? 18.009 9.800 -14.478 1.00 95.12 174 PRO A O 1
ATOM 1412 N N . LEU A 1 175 ? 19.461 11.444 -14.927 1.00 96.75 175 LEU A N 1
ATOM 1413 C CA . LEU A 1 175 ? 19.771 11.016 -16.298 1.00 96.75 175 LEU A CA 1
ATOM 1414 C C . LEU A 1 175 ? 21.079 10.219 -16.403 1.00 96.75 175 LEU A C 1
ATOM 1416 O O . LEU A 1 175 ? 21.437 9.759 -17.487 1.00 96.75 175 LEU A O 1
ATOM 1420 N N . ALA A 1 176 ? 21.822 10.086 -15.304 1.00 96.75 176 ALA A N 1
ATOM 1421 C CA . ALA A 1 176 ? 23.085 9.370 -15.294 1.00 96.75 176 ALA A CA 1
ATOM 1422 C C . ALA A 1 176 ? 22.854 7.857 -15.211 1.00 96.75 176 ALA A C 1
ATOM 1424 O O . ALA A 1 176 ? 21.912 7.380 -14.580 1.00 96.75 176 ALA A O 1
ATOM 1425 N N . ASN A 1 177 ? 23.759 7.076 -15.804 1.00 96.25 177 ASN A N 1
ATOM 1426 C CA . ASN A 1 177 ? 23.768 5.637 -15.544 1.00 96.25 177 ASN A CA 1
ATOM 1427 C C . ASN A 1 177 ? 24.194 5.345 -14.090 1.00 96.25 177 ASN A C 1
ATOM 1429 O O . ASN A 1 177 ? 24.792 6.192 -13.425 1.00 96.25 177 ASN A O 1
ATOM 1433 N N . ILE A 1 178 ? 23.924 4.126 -13.603 1.00 96.38 178 ILE A N 1
ATOM 1434 C CA . ILE A 1 178 ? 24.194 3.737 -12.205 1.00 96.38 178 ILE A CA 1
ATOM 1435 C C . ILE A 1 178 ? 25.644 4.057 -11.776 1.00 96.38 178 ILE A C 1
ATOM 1437 O O . ILE A 1 178 ? 25.808 4.718 -10.751 1.00 96.38 178 ILE A O 1
ATOM 1441 N N . PRO A 1 179 ? 26.703 3.683 -12.531 1.00 97.19 179 PRO A N 1
ATOM 1442 C CA . PRO A 1 179 ? 28.073 4.045 -12.160 1.00 97.19 179 PRO A CA 1
ATOM 1443 C C . PRO A 1 179 ? 28.325 5.554 -12.015 1.00 97.19 179 PRO A C 1
ATOM 1445 O O . PRO A 1 179 ? 28.977 5.988 -11.065 1.00 97.19 179 PRO A O 1
ATOM 1448 N N . GLN A 1 180 ? 27.805 6.362 -12.942 1.00 96.75 180 GLN A N 1
ATOM 1449 C CA . GLN A 1 180 ? 27.958 7.821 -12.925 1.00 96.75 180 GLN A CA 1
ATOM 1450 C C . GLN A 1 180 ? 27.184 8.474 -11.772 1.00 96.75 180 GLN A C 1
ATOM 1452 O O . GLN A 1 180 ? 27.686 9.417 -11.145 1.00 96.75 180 GLN A O 1
ATOM 1457 N N . ALA A 1 181 ? 25.983 7.969 -11.481 1.00 97.12 181 ALA A N 1
ATOM 1458 C CA . ALA A 1 181 ? 25.172 8.416 -10.358 1.00 97.12 181 ALA A CA 1
ATOM 1459 C C . ALA A 1 181 ? 25.886 8.127 -9.028 1.00 97.12 181 ALA A C 1
ATOM 1461 O O . ALA A 1 181 ? 26.105 9.036 -8.230 1.00 97.12 181 ALA A O 1
ATOM 1462 N N . CYS A 1 182 ? 26.367 6.891 -8.853 1.00 96.56 182 CYS A N 1
ATOM 1463 C CA . CYS A 1 182 ? 27.020 6.431 -7.628 1.00 96.56 182 CYS A CA 1
ATOM 1464 C C . CYS A 1 182 ? 28.404 7.044 -7.354 1.00 96.56 182 CYS A C 1
ATOM 1466 O O . CYS A 1 182 ? 28.875 7.000 -6.219 1.00 96.56 182 CYS A O 1
ATOM 1468 N N . GLY A 1 183 ? 29.107 7.551 -8.372 1.00 93.81 183 GLY A N 1
ATOM 1469 C CA . GLY A 1 183 ? 30.364 8.301 -8.219 1.00 93.81 183 GLY A CA 1
ATOM 1470 C C . GLY A 1 183 ? 31.586 7.511 -7.719 1.00 93.81 183 GLY A C 1
ATOM 1471 O O . GLY A 1 183 ? 32.695 8.036 -7.740 1.00 93.81 183 GLY A O 1
ATOM 1472 N N . SER A 1 184 ? 31.430 6.252 -7.298 1.00 96.62 184 SER A N 1
ATOM 1473 C CA . SER A 1 184 ? 32.527 5.379 -6.867 1.00 96.62 184 SER A CA 1
ATOM 1474 C C . SER A 1 184 ? 32.270 3.912 -7.212 1.00 96.62 184 SER A C 1
ATOM 1476 O O . SER A 1 184 ? 31.127 3.460 -7.328 1.00 96.62 184 SER A O 1
ATOM 1478 N N . VAL A 1 185 ? 33.346 3.129 -7.344 1.00 96.75 185 VAL A N 1
ATOM 1479 C CA . VAL A 1 185 ? 33.262 1.688 -7.648 1.00 96.75 185 VAL A CA 1
ATOM 1480 C C . VAL A 1 185 ? 32.561 0.917 -6.525 1.00 96.75 185 VAL A C 1
ATOM 1482 O O . VAL A 1 185 ? 31.784 0.001 -6.798 1.00 96.75 185 VAL A O 1
ATOM 1485 N N . SER A 1 186 ? 32.816 1.273 -5.264 1.00 96.75 186 SER A N 1
ATOM 1486 C CA . SER A 1 186 ? 32.189 0.633 -4.102 1.00 96.75 186 SER A CA 1
ATOM 1487 C C . SER A 1 186 ? 30.682 0.888 -4.063 1.00 96.75 186 SER A C 1
ATOM 1489 O O . SER A 1 186 ? 29.922 -0.075 -3.952 1.00 96.75 186 SER A O 1
ATOM 1491 N N . ALA A 1 187 ? 30.244 2.140 -4.233 1.00 96.25 187 ALA A N 1
ATOM 1492 C CA . ALA A 1 187 ? 28.825 2.492 -4.277 1.00 96.25 187 ALA A CA 1
ATOM 1493 C C . ALA A 1 187 ? 28.118 1.854 -5.482 1.00 96.25 187 ALA A C 1
ATOM 1495 O O . ALA A 1 187 ? 27.036 1.293 -5.335 1.00 96.25 187 ALA A O 1
ATOM 1496 N N . THR A 1 188 ? 28.774 1.823 -6.646 1.00 97.88 188 THR A N 1
ATOM 1497 C CA . THR A 1 188 ? 28.254 1.151 -7.849 1.00 97.88 188 THR A CA 1
ATOM 1498 C C . THR A 1 188 ? 28.019 -0.340 -7.601 1.00 97.88 188 THR A C 1
ATOM 1500 O O . THR A 1 188 ? 26.945 -0.865 -7.892 1.00 97.88 188 THR A O 1
ATOM 1503 N N . LYS A 1 189 ? 29.002 -1.044 -7.017 1.00 97.69 189 LYS A N 1
ATOM 1504 C CA . LYS A 1 189 ? 28.852 -2.464 -6.655 1.00 97.69 189 LYS A CA 1
ATOM 1505 C C . LYS A 1 189 ? 27.736 -2.671 -5.633 1.00 97.69 189 LYS A C 1
ATOM 1507 O O . LYS A 1 189 ? 27.019 -3.663 -5.724 1.00 97.69 189 LYS A O 1
ATOM 1512 N N . ALA A 1 190 ? 27.592 -1.765 -4.667 1.00 96.88 190 ALA A N 1
ATOM 1513 C CA . ALA A 1 190 ? 26.516 -1.826 -3.685 1.00 96.88 190 ALA A CA 1
ATOM 1514 C C . ALA A 1 190 ? 25.135 -1.638 -4.332 1.00 96.88 190 ALA A C 1
ATOM 1516 O O . ALA A 1 190 ? 24.222 -2.384 -3.995 1.00 96.88 190 ALA A O 1
ATOM 1517 N N . ALA A 1 191 ? 25.004 -0.718 -5.292 1.00 97.31 191 ALA A N 1
ATOM 1518 C CA . ALA A 1 191 ? 23.765 -0.488 -6.026 1.00 97.31 191 ALA A CA 1
ATOM 1519 C C . ALA A 1 191 ? 23.337 -1.713 -6.843 1.00 97.31 191 ALA A C 1
ATOM 1521 O O . ALA A 1 191 ? 22.204 -2.166 -6.713 1.00 97.31 191 ALA A O 1
ATOM 1522 N N . TYR A 1 192 ? 24.252 -2.313 -7.611 1.00 97.44 192 TYR A N 1
ATOM 1523 C CA . TYR A 1 192 ? 23.945 -3.547 -8.341 1.00 97.44 192 TYR A CA 1
ATOM 1524 C C . TYR A 1 192 ? 23.576 -4.699 -7.405 1.00 97.44 192 TYR A C 1
ATOM 1526 O O . TYR A 1 192 ? 22.581 -5.372 -7.640 1.00 97.44 192 TYR A O 1
ATOM 1534 N N . ARG A 1 193 ? 24.318 -4.890 -6.304 1.00 97.56 193 ARG A N 1
ATOM 1535 C CA . ARG A 1 193 ? 23.983 -5.913 -5.299 1.00 97.56 193 ARG A CA 1
ATOM 1536 C C . ARG A 1 193 ? 22.632 -5.678 -4.639 1.00 97.56 193 ARG A C 1
ATOM 1538 O O . ARG A 1 193 ? 22.010 -6.645 -4.234 1.00 97.56 193 ARG A O 1
ATOM 1545 N N . PHE A 1 194 ? 22.217 -4.424 -4.467 1.00 97.50 194 PHE A N 1
ATOM 1546 C CA . PHE A 1 194 ? 20.904 -4.093 -3.926 1.00 97.50 194 PHE A CA 1
ATOM 1547 C C . PHE A 1 194 ? 19.796 -4.453 -4.921 1.00 97.50 194 PHE A C 1
ATOM 1549 O O . PHE A 1 194 ? 18.844 -5.124 -4.539 1.00 97.50 194 PHE A O 1
ATOM 1556 N N . LEU A 1 195 ? 19.945 -4.059 -6.190 1.00 95.75 195 LEU A N 1
ATOM 1557 C CA . LEU A 1 195 ? 18.965 -4.337 -7.247 1.00 95.75 195 LEU A CA 1
ATOM 1558 C C . LEU A 1 195 ? 18.832 -5.835 -7.572 1.00 95.75 195 LEU A C 1
ATOM 1560 O O . LEU A 1 195 ? 17.765 -6.263 -7.992 1.00 95.75 195 LEU A O 1
ATOM 1564 N N . ASP A 1 196 ? 19.897 -6.613 -7.369 1.00 94.94 196 ASP A N 1
ATOM 1565 C CA . ASP A 1 196 ? 19.945 -8.067 -7.598 1.00 94.94 196 ASP A CA 1
ATOM 1566 C C . ASP A 1 196 ? 19.622 -8.892 -6.331 1.00 94.94 196 ASP A C 1
ATOM 1568 O O . ASP A 1 196 ? 19.763 -10.112 -6.307 1.00 94.94 196 ASP A O 1
ATOM 1572 N N . ASN A 1 197 ? 19.229 -8.244 -5.227 1.00 95.81 197 ASN A N 1
ATOM 1573 C CA . ASN A 1 197 ? 18.965 -8.933 -3.964 1.00 95.81 197 ASN A CA 1
ATOM 1574 C C . ASN A 1 197 ? 17.531 -9.474 -3.909 1.00 95.81 197 ASN A C 1
ATOM 1576 O O . ASN A 1 197 ? 16.579 -8.701 -3.900 1.00 95.81 197 ASN A O 1
ATOM 1580 N N . GLU A 1 198 ? 17.373 -10.787 -3.735 1.00 93.00 198 GLU A N 1
ATOM 1581 C CA . GLU A 1 198 ? 16.060 -11.448 -3.626 1.00 93.00 198 GLU A CA 1
ATOM 1582 C C . GLU A 1 198 ? 15.197 -10.962 -2.444 1.00 93.00 198 GLU A C 1
ATOM 1584 O O . GLU A 1 198 ? 13.979 -11.121 -2.460 1.00 93.00 198 GLU A O 1
ATOM 1589 N N . ASN A 1 199 ? 15.802 -10.353 -1.417 1.00 90.69 199 ASN A N 1
ATOM 1590 C CA . ASN A 1 199 ? 15.071 -9.771 -0.284 1.00 90.69 199 ASN A CA 1
ATOM 1591 C C . ASN A 1 199 ? 14.553 -8.350 -0.566 1.00 90.69 199 ASN A C 1
ATOM 1593 O O . ASN A 1 199 ? 13.836 -7.781 0.259 1.00 90.69 199 ASN A O 1
ATOM 1597 N N . VAL A 1 200 ? 14.930 -7.749 -1.697 1.00 93.88 200 VAL A N 1
ATOM 1598 C CA . VAL A 1 200 ? 14.465 -6.424 -2.107 1.00 93.88 200 VAL A CA 1
ATOM 1599 C C . VAL A 1 200 ? 13.231 -6.584 -2.989 1.00 93.88 200 VAL A C 1
ATOM 1601 O O . VAL A 1 200 ? 13.317 -6.851 -4.183 1.00 93.88 200 VAL A O 1
ATOM 1604 N N . ASP A 1 201 ? 12.058 -6.392 -2.388 1.00 90.31 201 ASP A N 1
ATOM 1605 C CA . ASP A 1 201 ? 10.784 -6.355 -3.108 1.00 90.31 201 ASP A CA 1
ATOM 1606 C C . ASP A 1 201 ? 10.403 -4.906 -3.443 1.00 90.31 201 ASP A C 1
ATOM 1608 O O . ASP A 1 201 ? 10.202 -4.076 -2.552 1.00 90.31 201 ASP A O 1
ATOM 1612 N N . TRP A 1 202 ? 10.247 -4.599 -4.733 1.00 93.50 202 TRP A N 1
ATOM 1613 C CA . TRP A 1 202 ? 9.813 -3.276 -5.197 1.00 93.50 202 TRP A CA 1
ATOM 1614 C C . TRP A 1 202 ? 8.445 -2.875 -4.632 1.00 93.50 202 TRP A C 1
ATOM 1616 O O . TRP A 1 202 ? 8.196 -1.689 -4.419 1.00 93.50 202 TRP A O 1
ATOM 1626 N N . LYS A 1 203 ? 7.569 -3.843 -4.326 1.00 90.56 203 LYS A N 1
ATOM 1627 C CA . LYS A 1 203 ? 6.273 -3.560 -3.694 1.00 90.56 203 LYS A CA 1
ATOM 1628 C C . LYS A 1 203 ? 6.438 -3.035 -2.275 1.00 90.56 203 LYS A C 1
ATOM 1630 O O . LYS A 1 203 ? 5.656 -2.192 -1.857 1.00 90.56 203 LYS A O 1
ATOM 1635 N N . ALA A 1 204 ? 7.452 -3.497 -1.541 1.00 89.12 204 ALA A N 1
ATOM 1636 C CA . ALA A 1 204 ? 7.745 -2.983 -0.207 1.00 89.12 204 ALA A CA 1
ATOM 1637 C C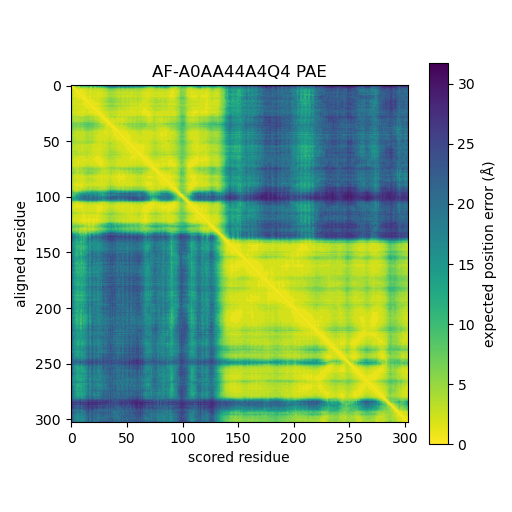 . ALA A 1 204 ? 8.255 -1.535 -0.262 1.00 89.12 204 ALA A C 1
ATOM 1639 O O . ALA A 1 204 ? 7.884 -0.736 0.594 1.00 89.12 204 ALA A O 1
ATOM 1640 N N . ILE A 1 205 ? 9.054 -1.198 -1.283 1.00 95.94 205 ILE A N 1
ATOM 1641 C CA . ILE A 1 205 ? 9.521 0.174 -1.546 1.00 95.94 205 ILE A CA 1
ATOM 1642 C C . ILE A 1 205 ? 8.329 1.084 -1.853 1.00 95.94 205 ILE A C 1
ATOM 1644 O O . ILE A 1 205 ? 8.152 2.114 -1.209 1.00 95.94 205 ILE A O 1
ATOM 1648 N N . LEU A 1 206 ? 7.468 0.680 -2.791 1.00 95.62 206 LEU A N 1
ATOM 1649 C CA . LEU A 1 206 ? 6.286 1.467 -3.136 1.00 95.62 206 LEU A CA 1
ATOM 1650 C C . LEU A 1 206 ? 5.272 1.560 -1.999 1.00 95.62 206 LEU A C 1
ATOM 1652 O O . LEU A 1 206 ? 4.611 2.581 -1.883 1.00 95.62 206 LEU A O 1
ATOM 1656 N N . GLN A 1 207 ? 5.164 0.552 -1.134 1.00 91.38 207 GLN A N 1
ATOM 1657 C CA . GLN A 1 207 ? 4.276 0.628 0.024 1.00 91.38 207 GLN A CA 1
ATOM 1658 C C . GLN A 1 207 ? 4.649 1.792 0.953 1.00 91.38 207 GLN A C 1
ATOM 1660 O O . GLN A 1 207 ? 3.752 2.475 1.438 1.00 91.38 207 GLN A O 1
ATOM 1665 N N . ALA A 1 208 ? 5.944 2.051 1.170 1.00 90.62 208 ALA A N 1
ATOM 1666 C CA . ALA A 1 208 ? 6.383 3.207 1.954 1.00 90.62 208 ALA A CA 1
ATOM 1667 C C . ALA A 1 208 ? 6.009 4.532 1.264 1.00 90.62 208 ALA A C 1
ATOM 1669 O O . ALA A 1 208 ? 5.442 5.418 1.899 1.00 90.62 208 ALA A O 1
ATOM 1670 N N . HIS A 1 209 ? 6.215 4.612 -0.055 1.00 96.31 209 HIS A N 1
ATOM 1671 C CA . HIS A 1 209 ? 5.792 5.754 -0.878 1.00 96.31 209 HIS A CA 1
ATOM 1672 C C . HIS A 1 209 ? 4.274 5.991 -0.822 1.00 96.31 209 HIS A C 1
ATOM 1674 O O . HIS A 1 209 ? 3.811 7.130 -0.761 1.00 96.31 209 HIS A O 1
ATOM 1680 N N . TYR A 1 210 ? 3.470 4.923 -0.829 1.00 93.69 210 TYR A N 1
ATOM 1681 C CA . TYR A 1 210 ? 2.012 5.016 -0.721 1.00 93.69 210 TYR A CA 1
ATOM 1682 C C . TYR A 1 210 ? 1.600 5.561 0.641 1.00 93.69 210 TYR A C 1
ATOM 1684 O O . TYR A 1 210 ? 0.772 6.460 0.700 1.00 93.69 210 TYR A O 1
ATOM 1692 N N . GLU A 1 211 ? 2.214 5.080 1.723 1.00 88.31 211 GLU A N 1
ATOM 1693 C CA . GLU A 1 211 ? 1.965 5.587 3.075 1.00 88.31 211 GLU A CA 1
ATOM 1694 C C . GLU A 1 211 ? 2.313 7.083 3.184 1.00 88.31 211 GLU A C 1
ATOM 1696 O O . GLU A 1 211 ? 1.511 7.861 3.698 1.00 88.31 211 GLU A O 1
ATOM 1701 N N . ALA A 1 212 ? 3.450 7.515 2.627 1.00 93.12 212 ALA A N 1
ATOM 1702 C CA . ALA A 1 212 ? 3.828 8.930 2.578 1.00 93.12 212 ALA A CA 1
ATOM 1703 C C . ALA A 1 212 ? 2.850 9.770 1.731 1.00 93.12 212 ALA A C 1
ATOM 1705 O O . ALA A 1 212 ? 2.457 10.875 2.114 1.00 93.12 212 ALA A O 1
ATOM 1706 N N . THR A 1 213 ? 2.397 9.224 0.600 1.00 95.31 213 THR A N 1
ATOM 1707 C CA . THR A 1 213 ? 1.389 9.853 -0.262 1.00 95.31 213 THR A CA 1
ATOM 1708 C C . THR A 1 213 ? 0.040 9.974 0.451 1.00 95.31 213 THR A C 1
ATOM 1710 O O . THR A 1 213 ? -0.605 11.015 0.357 1.00 95.31 213 THR A O 1
ATOM 1713 N N . GLU A 1 214 ? -0.385 8.956 1.199 1.00 89.50 214 GLU A N 1
ATOM 1714 C CA . GLU A 1 214 ? -1.620 8.981 1.985 1.00 89.50 214 GLU A CA 1
ATOM 1715 C C . GLU A 1 214 ? -1.596 10.069 3.063 1.00 89.50 214 GLU A C 1
ATOM 1717 O O . GLU A 1 214 ? -2.616 10.725 3.270 1.00 89.50 214 GLU A O 1
ATOM 1722 N N . GLU A 1 215 ? -0.461 10.297 3.733 1.00 89.00 215 GLU A N 1
ATOM 1723 C CA . GLU A 1 215 ? -0.344 11.406 4.689 1.00 89.00 215 GLU A CA 1
ATOM 1724 C C . GLU A 1 215 ? -0.519 12.764 3.994 1.00 89.00 215 GLU A C 1
ATOM 1726 O O . GLU A 1 215 ? -1.334 13.568 4.445 1.00 89.00 215 GLU A O 1
ATOM 1731 N N . ARG A 1 216 ? 0.113 12.981 2.830 1.00 93.75 216 ARG A N 1
ATOM 1732 C CA . ARG A 1 216 ? -0.098 14.204 2.029 1.00 93.75 216 ARG A CA 1
ATOM 1733 C C . ARG A 1 216 ? -1.544 14.354 1.551 1.00 93.75 216 ARG A C 1
ATOM 1735 O O . ARG A 1 216 ? -2.091 15.454 1.539 1.00 93.75 216 ARG A O 1
ATOM 1742 N N . VAL A 1 217 ? -2.202 13.257 1.175 1.00 92.06 217 VAL A N 1
ATOM 1743 C CA . VAL A 1 217 ? -3.614 13.268 0.756 1.00 92.06 217 VAL A CA 1
ATOM 1744 C C . VAL A 1 217 ? 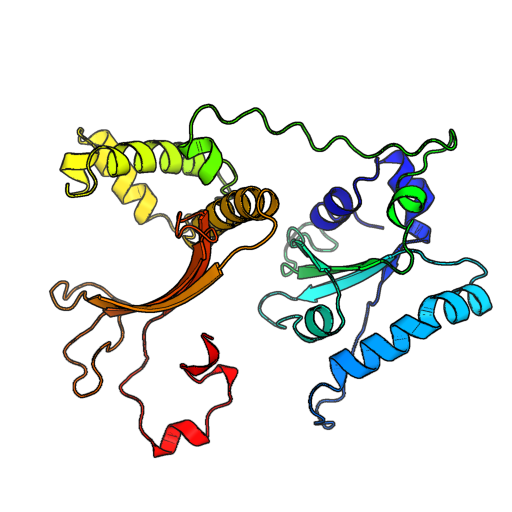-4.537 13.699 1.899 1.00 92.06 217 VAL A C 1
ATOM 1746 O O . VAL A 1 217 ? -5.476 14.450 1.648 1.00 92.06 217 VAL A O 1
ATOM 1749 N N . LYS A 1 218 ? -4.277 13.292 3.150 1.00 86.81 218 LYS A N 1
ATOM 1750 C CA . LYS A 1 218 ? -5.114 13.662 4.313 1.00 86.81 218 LYS A CA 1
ATOM 1751 C C . LYS A 1 218 ? -5.136 15.160 4.606 1.00 86.81 218 LYS A C 1
ATOM 1753 O O . LYS A 1 218 ? -6.093 15.637 5.212 1.00 86.81 218 LYS A O 1
ATOM 1758 N N . GLU A 1 219 ? -4.102 15.887 4.198 1.00 91.44 219 GLU A N 1
ATOM 1759 C CA . GLU A 1 219 ? -4.015 17.342 4.360 1.00 91.44 219 GLU A CA 1
ATOM 1760 C C . GLU A 1 219 ? -4.915 18.102 3.371 1.00 91.44 219 GLU A C 1
ATOM 1762 O O . GLU A 1 219 ? -5.123 19.304 3.520 1.00 91.44 219 GLU A O 1
ATOM 1767 N N . ASN A 1 220 ? -5.486 17.407 2.380 1.00 92.25 220 ASN A N 1
ATOM 1768 C CA . ASN A 1 220 ? -6.297 17.988 1.318 1.00 92.25 220 ASN A CA 1
ATOM 1769 C C . ASN A 1 220 ? -7.766 17.555 1.448 1.00 92.25 220 ASN A C 1
ATOM 1771 O O . ASN A 1 220 ? -8.080 16.378 1.621 1.00 92.25 220 ASN A O 1
ATOM 1775 N N . SER A 1 221 ? -8.695 18.507 1.329 1.00 93.00 221 SER A N 1
ATOM 1776 C CA . SER A 1 221 ? -10.142 18.237 1.368 1.00 93.00 221 SER A CA 1
ATOM 1777 C C . SER A 1 221 ? -10.657 17.545 0.102 1.00 93.00 221 SER A C 1
ATOM 1779 O O . SER A 1 221 ? -11.620 16.778 0.171 1.00 93.00 221 SER A O 1
ATOM 1781 N N . LEU A 1 222 ? -10.018 17.806 -1.041 1.00 93.88 222 LEU A N 1
ATOM 1782 C CA . LEU A 1 222 ? -10.276 17.161 -2.322 1.00 93.88 222 LEU A CA 1
ATOM 1783 C C . LEU A 1 222 ? -8.951 16.824 -3.009 1.00 93.88 222 LEU A C 1
ATOM 1785 O O . LEU A 1 222 ? -8.026 17.633 -3.034 1.00 93.88 222 LEU A O 1
ATOM 1789 N N . VAL A 1 223 ? -8.888 15.633 -3.601 1.00 96.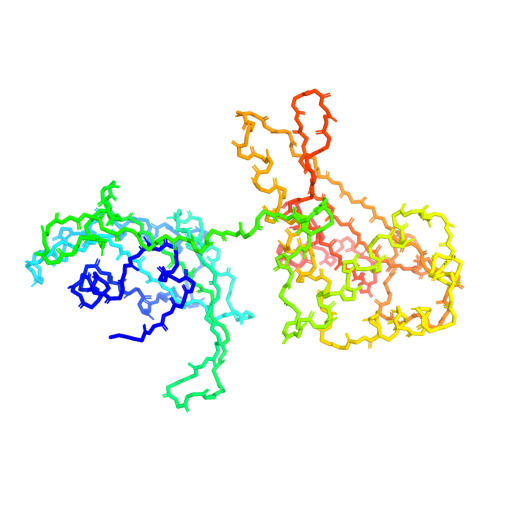94 223 VAL A N 1
ATOM 1790 C CA . VAL A 1 223 ? -7.767 15.188 -4.433 1.00 96.94 223 VAL A CA 1
ATOM 1791 C C . VAL A 1 223 ? -8.289 14.598 -5.737 1.00 96.94 223 VAL A C 1
ATOM 1793 O O . VAL A 1 223 ? -9.337 13.949 -5.767 1.00 96.94 223 VAL A O 1
ATOM 1796 N N . LEU A 1 224 ? -7.548 14.814 -6.818 1.00 98.06 224 LEU A N 1
ATOM 1797 C CA . LEU A 1 224 ? -7.799 14.212 -8.121 1.00 98.06 224 LEU A CA 1
ATOM 1798 C C . LEU A 1 224 ? -6.908 12.982 -8.270 1.00 98.06 224 LEU A C 1
ATOM 1800 O O . LEU A 1 224 ? -5.708 13.052 -8.022 1.00 98.06 224 LEU A O 1
ATOM 1804 N N . VAL A 1 225 ? -7.484 11.855 -8.682 1.00 97.88 225 VAL A N 1
ATOM 1805 C CA . VAL A 1 225 ? -6.742 10.603 -8.866 1.00 97.88 225 VAL A CA 1
ATOM 1806 C C . VAL A 1 225 ? -6.758 10.239 -10.341 1.00 97.88 225 VAL A C 1
ATOM 1808 O O . VAL A 1 225 ? -7.777 9.791 -10.866 1.00 97.88 225 VAL A O 1
ATOM 1811 N N . ALA A 1 226 ? -5.630 10.458 -11.011 1.00 97.19 226 ALA A N 1
ATOM 1812 C CA . ALA A 1 226 ? -5.451 10.082 -12.405 1.00 97.19 226 ALA A CA 1
ATOM 1813 C C . ALA A 1 226 ? -4.918 8.652 -12.497 1.00 97.19 226 ALA A C 1
ATOM 1815 O O . ALA A 1 226 ? -4.093 8.226 -11.687 1.00 97.19 226 ALA A O 1
ATOM 1816 N N . GLN A 1 227 ? -5.393 7.915 -13.495 1.00 97.69 227 GLN A N 1
ATOM 1817 C CA . GLN A 1 227 ? -4.947 6.559 -13.785 1.00 97.69 227 GLN A CA 1
ATOM 1818 C C . GLN A 1 227 ? -4.651 6.445 -15.271 1.00 97.69 227 GLN A C 1
ATOM 1820 O O . GLN A 1 227 ? -5.492 6.819 -16.090 1.00 97.69 227 GLN A O 1
ATOM 1825 N N . ASP A 1 228 ? -3.493 5.899 -15.625 1.00 97.00 228 ASP A N 1
ATOM 1826 C CA . ASP A 1 228 ? -3.172 5.618 -17.020 1.00 97.00 228 ASP A CA 1
ATOM 1827 C C . ASP A 1 228 ? -2.213 4.432 -17.154 1.00 97.00 228 ASP A C 1
ATOM 1829 O O . ASP A 1 228 ? -1.693 3.900 -16.177 1.00 97.00 228 ASP A O 1
ATOM 1833 N N . THR A 1 229 ? -2.071 3.902 -18.365 1.00 96.00 229 THR A N 1
ATOM 1834 C CA . THR A 1 229 ? -1.177 2.785 -18.667 1.00 96.00 229 THR A CA 1
ATOM 1835 C C . THR A 1 229 ? -0.072 3.220 -19.615 1.00 96.00 229 THR A C 1
ATOM 1837 O O . THR A 1 229 ? -0.343 3.625 -20.742 1.00 96.00 229 THR A O 1
ATOM 1840 N N . THR A 1 230 ? 1.174 2.982 -19.220 1.00 96.38 230 THR A N 1
ATOM 1841 C CA . THR A 1 230 ? 2.350 3.115 -20.081 1.00 96.38 230 THR A CA 1
ATOM 1842 C C . THR A 1 230 ? 3.070 1.775 -20.264 1.00 96.38 230 THR A C 1
ATOM 1844 O O . THR A 1 230 ? 2.689 0.742 -19.703 1.00 96.38 230 THR A O 1
ATOM 1847 N N . THR A 1 231 ? 4.112 1.765 -21.092 1.00 96.44 231 THR A N 1
ATOM 1848 C CA . THR A 1 231 ? 4.932 0.579 -21.362 1.00 96.44 231 THR A CA 1
ATOM 1849 C C . THR A 1 231 ? 6.408 0.887 -21.192 1.00 96.44 231 THR A C 1
ATOM 1851 O O . THR A 1 231 ? 6.891 1.892 -21.709 1.00 96.44 231 THR A O 1
ATOM 1854 N N . LEU A 1 232 ? 7.142 -0.024 -20.561 1.00 96.19 232 LEU A N 1
ATOM 1855 C CA . LEU A 1 232 ? 8.600 0.013 -20.484 1.00 96.19 232 LEU A CA 1
ATOM 1856 C C . LEU A 1 232 ? 9.173 -0.872 -21.591 1.00 96.19 232 LEU A C 1
ATOM 1858 O O . LEU A 1 232 ? 8.967 -2.086 -21.575 1.00 96.19 232 LEU A O 1
ATOM 1862 N N . ASN A 1 233 ? 9.854 -0.279 -22.571 1.00 96.00 233 ASN A N 1
ATOM 1863 C CA . ASN A 1 233 ? 10.407 -0.998 -23.720 1.00 96.00 233 ASN A CA 1
ATOM 1864 C C . ASN A 1 233 ? 11.848 -1.452 -23.448 1.00 96.00 233 ASN A C 1
ATOM 1866 O O . ASN A 1 233 ? 12.733 -0.622 -23.268 1.00 96.00 233 ASN A O 1
ATOM 1870 N N . TYR A 1 234 ? 12.082 -2.764 -23.501 1.00 95.88 234 TYR A N 1
ATOM 1871 C CA . TYR A 1 234 ? 13.392 -3.386 -23.277 1.00 95.88 234 TYR A CA 1
ATOM 1872 C C . TYR A 1 234 ? 13.869 -4.205 -24.485 1.00 95.88 234 TYR A C 1
ATOM 1874 O O . TYR A 1 234 ? 14.716 -5.083 -24.354 1.00 95.88 234 TYR A O 1
ATOM 1882 N N . SER A 1 235 ? 13.350 -3.927 -25.683 1.00 92.50 235 SER A N 1
ATOM 1883 C CA . SER A 1 235 ? 13.646 -4.716 -26.893 1.00 92.50 235 SER A CA 1
ATOM 1884 C C . SER A 1 235 ? 15.135 -4.730 -27.275 1.00 92.50 235 SER A C 1
ATOM 1886 O O . SER A 1 235 ? 15.582 -5.633 -27.975 1.00 92.50 235 SER A O 1
ATOM 1888 N N . THR A 1 236 ? 15.912 -3.750 -26.809 1.00 93.81 236 THR A N 1
ATOM 1889 C CA . THR A 1 236 ? 17.366 -3.643 -27.012 1.00 93.81 236 THR A CA 1
ATOM 1890 C C . THR A 1 236 ? 18.191 -4.426 -25.984 1.00 93.81 236 THR A C 1
ATOM 1892 O O . THR A 1 236 ? 19.415 -4.434 -26.074 1.00 93.81 236 THR A O 1
ATOM 1895 N N . HIS A 1 237 ? 17.550 -5.091 -25.018 1.00 91.25 237 HIS A N 1
ATOM 1896 C CA . HIS A 1 237 ? 18.194 -5.888 -23.973 1.00 91.25 237 HIS A CA 1
ATOM 1897 C C . HIS A 1 237 ? 17.864 -7.380 -24.164 1.00 91.25 237 HIS A C 1
ATOM 1899 O O . HIS A 1 237 ? 17.002 -7.922 -23.472 1.00 91.25 237 HIS A O 1
ATOM 1905 N N . PRO A 1 238 ? 18.533 -8.078 -25.104 1.00 88.88 238 PRO A N 1
ATOM 1906 C CA . PRO A 1 238 ? 18.144 -9.429 -25.525 1.00 88.88 238 PRO A CA 1
ATOM 1907 C C . PRO A 1 238 ? 18.267 -10.488 -24.420 1.00 88.88 238 PRO A C 1
ATOM 1909 O O . PRO A 1 238 ? 17.604 -11.518 -24.488 1.00 88.88 238 PRO A O 1
ATOM 1912 N N . ASN A 1 239 ? 19.090 -10.229 -23.400 1.00 92.06 239 ASN A N 1
ATOM 1913 C CA . ASN A 1 239 ? 19.309 -11.145 -22.280 1.00 92.06 239 ASN A CA 1
ATOM 1914 C C . ASN A 1 239 ? 18.308 -10.947 -21.128 1.00 92.06 239 ASN A C 1
ATOM 1916 O O . ASN A 1 239 ? 18.325 -11.725 -20.174 1.00 92.06 239 ASN A O 1
ATOM 1920 N N . THR A 1 240 ? 17.451 -9.922 -21.180 1.00 92.12 240 THR A N 1
ATOM 1921 C CA . THR A 1 240 ? 16.468 -9.662 -20.123 1.00 92.12 240 THR A CA 1
ATOM 1922 C C . THR A 1 240 ? 15.322 -10.665 -20.209 1.00 92.12 240 THR A C 1
ATOM 1924 O O . THR A 1 240 ? 14.619 -10.765 -21.216 1.00 92.12 240 THR A O 1
ATOM 1927 N N . GLN A 1 241 ? 15.124 -11.411 -19.126 1.00 92.19 241 GLN A N 1
ATOM 1928 C CA . GLN A 1 241 ? 14.082 -12.428 -19.010 1.00 92.19 241 GLN A CA 1
ATOM 1929 C C . GLN A 1 241 ? 12.791 -11.846 -18.414 1.00 92.19 241 GLN A C 1
ATOM 1931 O O . GLN A 1 241 ? 12.762 -10.713 -17.942 1.00 92.19 241 GLN A O 1
ATOM 1936 N N . GLY A 1 242 ? 11.699 -12.618 -18.457 1.00 91.75 242 GLY A N 1
ATOM 1937 C CA . GLY A 1 242 ? 10.417 -12.222 -17.855 1.00 91.75 242 GLY A CA 1
ATOM 1938 C C . GLY A 1 242 ? 9.652 -11.121 -18.601 1.00 91.75 242 GLY A C 1
ATOM 1939 O O . GLY A 1 242 ? 8.662 -10.619 -18.083 1.00 91.75 242 GLY A O 1
ATOM 1940 N N . LEU A 1 243 ? 10.082 -10.742 -19.809 1.00 94.81 243 LEU A N 1
ATOM 1941 C CA . LEU A 1 243 ? 9.429 -9.714 -20.626 1.00 94.81 243 LEU A CA 1
ATOM 1942 C C . LEU A 1 243 ? 8.294 -10.280 -21.487 1.00 94.81 243 LEU A C 1
ATOM 1944 O O . LEU A 1 243 ? 8.419 -11.365 -22.060 1.00 94.81 243 LEU A O 1
ATOM 1948 N N . GLY A 1 244 ? 7.241 -9.488 -21.683 1.00 94.19 244 GLY A N 1
ATOM 1949 C CA . GLY A 1 244 ? 6.095 -9.815 -22.539 1.00 94.19 244 GLY A CA 1
ATOM 1950 C C . GLY A 1 244 ? 5.985 -8.896 -23.759 1.00 94.19 244 GLY A C 1
ATOM 1951 O O . GLY A 1 244 ? 6.689 -7.886 -23.826 1.00 94.19 244 GLY A O 1
ATOM 1952 N N . PRO A 1 245 ? 5.120 -9.196 -24.743 1.00 93.88 245 PRO A N 1
ATOM 1953 C CA . PRO A 1 245 ? 4.879 -8.289 -25.856 1.00 93.88 245 PRO A CA 1
ATOM 1954 C C . PRO A 1 245 ? 4.126 -7.039 -25.387 1.00 93.88 245 PRO A C 1
ATOM 1956 O O . PRO A 1 245 ? 3.061 -7.126 -24.774 1.00 93.88 245 PRO A O 1
ATOM 1959 N N . ILE A 1 246 ? 4.652 -5.863 -25.725 1.00 93.25 246 ILE A N 1
ATOM 1960 C CA . ILE A 1 246 ? 3.990 -4.575 -25.445 1.00 93.25 246 ILE A CA 1
ATOM 1961 C C . ILE A 1 246 ? 3.234 -4.034 -26.666 1.00 93.25 246 ILE A C 1
ATOM 1963 O O . ILE A 1 246 ? 2.263 -3.292 -26.523 1.00 93.25 246 ILE A O 1
ATOM 1967 N N . GLY A 1 247 ? 3.613 -4.478 -27.869 1.00 86.50 247 GLY A N 1
ATOM 1968 C CA . GLY A 1 247 ? 2.907 -4.177 -29.112 1.00 86.50 247 GLY A CA 1
ATOM 1969 C C . GLY A 1 247 ? 1.598 -4.959 -29.282 1.00 86.50 247 GLY A C 1
ATOM 1970 O O . GLY A 1 247 ? 1.390 -6.015 -28.690 1.00 86.50 247 GLY A O 1
ATOM 1971 N N . THR A 1 248 ? 0.712 -4.450 -30.141 1.00 80.69 248 THR A N 1
ATOM 1972 C CA . THR A 1 248 ? -0.593 -5.075 -30.449 1.00 80.69 248 THR A CA 1
ATOM 1973 C C . THR A 1 248 ? -0.593 -5.914 -31.726 1.00 80.69 248 THR A C 1
ATOM 1975 O O . THR A 1 248 ? -1.499 -6.717 -31.930 1.00 80.69 248 THR A O 1
ATOM 1978 N N . LYS A 1 249 ? 0.406 -5.725 -32.597 1.00 80.38 249 LYS A N 1
ATOM 1979 C CA . LYS A 1 249 ? 0.500 -6.379 -33.916 1.00 80.38 249 LYS A CA 1
ATOM 1980 C C . LYS A 1 249 ? 1.676 -7.348 -34.046 1.00 80.38 249 LYS A C 1
ATOM 1982 O O . LYS A 1 249 ? 1.694 -8.153 -34.967 1.00 80.38 249 LYS A O 1
ATOM 1987 N N . SER A 1 250 ? 2.677 -7.236 -33.176 1.00 81.19 250 SER A N 1
ATOM 1988 C CA . SER A 1 250 ? 3.923 -7.998 -33.258 1.00 81.19 250 SER A CA 1
ATOM 1989 C C . SER A 1 250 ? 4.489 -8.245 -31.868 1.00 81.19 250 SER A C 1
ATOM 1991 O O . SER A 1 250 ? 4.491 -7.341 -31.034 1.00 81.19 250 SER A O 1
ATOM 1993 N N . GLU A 1 251 ? 4.998 -9.456 -31.645 1.00 84.56 251 GLU A N 1
ATOM 1994 C CA . GLU A 1 251 ? 5.655 -9.851 -30.393 1.00 84.56 251 GLU A CA 1
ATOM 1995 C C . GLU A 1 251 ? 7.144 -9.480 -30.359 1.00 84.56 251 GLU A C 1
ATOM 1997 O O . GLU A 1 251 ? 7.825 -9.728 -29.368 1.00 84.56 251 GLU A O 1
ATOM 2002 N N . LYS A 1 252 ? 7.657 -8.846 -31.427 1.00 86.56 252 LYS A N 1
ATOM 2003 C CA . LYS A 1 252 ? 9.057 -8.401 -31.502 1.00 86.56 252 LYS A CA 1
ATOM 2004 C C . LYS A 1 252 ? 9.385 -7.310 -30.484 1.00 86.56 252 LYS A C 1
ATOM 2006 O O . LYS A 1 252 ? 10.509 -7.262 -30.001 1.00 86.56 252 LYS A O 1
ATOM 2011 N N . VAL A 1 253 ? 8.424 -6.432 -30.183 1.00 92.25 253 VAL A N 1
ATOM 2012 C CA . VAL A 1 253 ? 8.621 -5.352 -29.210 1.00 92.25 253 VAL A CA 1
ATOM 2013 C C . VAL A 1 253 ? 8.255 -5.878 -27.827 1.00 92.25 253 VAL A C 1
ATOM 2015 O O . VAL A 1 253 ? 7.079 -6.147 -27.556 1.00 92.25 253 VAL A O 1
ATOM 2018 N N . ARG A 1 254 ? 9.265 -6.036 -26.967 1.00 93.94 254 ARG A N 1
ATOM 2019 C CA . ARG A 1 254 ? 9.142 -6.690 -25.659 1.00 93.94 254 ARG A CA 1
ATOM 2020 C C . ARG A 1 254 ? 9.432 -5.729 -24.514 1.00 93.94 254 ARG A C 1
ATOM 2022 O O . ARG A 1 254 ? 10.278 -4.842 -24.623 1.00 93.94 254 ARG A O 1
ATOM 2029 N N . GLY A 1 255 ? 8.709 -5.912 -23.418 1.00 96.12 255 GLY A N 1
ATOM 2030 C CA . GLY A 1 255 ? 8.725 -4.980 -22.308 1.00 96.12 255 GLY A CA 1
ATOM 2031 C C . GLY A 1 255 ? 7.795 -5.363 -21.164 1.00 96.12 255 GLY A C 1
ATOM 2032 O O . GLY A 1 255 ? 7.361 -6.513 -21.049 1.00 96.12 255 GLY A O 1
ATOM 2033 N N . LEU A 1 256 ? 7.486 -4.364 -20.343 1.00 96.56 256 LEU A N 1
ATOM 2034 C CA . LEU A 1 256 ? 6.536 -4.448 -19.237 1.00 96.56 256 LEU A CA 1
ATOM 2035 C C . LEU A 1 256 ? 5.400 -3.448 -19.448 1.00 96.56 256 LEU A C 1
ATOM 2037 O O . LEU A 1 256 ? 5.603 -2.360 -19.988 1.00 96.56 256 LEU A O 1
ATOM 2041 N N . MET A 1 257 ? 4.207 -3.824 -19.008 1.00 96.19 257 MET A N 1
ATOM 2042 C CA . MET A 1 257 ? 3.066 -2.931 -18.862 1.00 96.19 257 MET A CA 1
ATOM 2043 C C . MET A 1 257 ? 3.111 -2.315 -17.467 1.00 96.19 257 MET A C 1
ATOM 2045 O O . MET A 1 257 ? 3.344 -3.038 -16.496 1.00 96.19 257 MET A O 1
ATOM 2049 N N . VAL A 1 258 ? 2.857 -1.013 -17.365 1.00 97.19 258 VAL A N 1
ATOM 2050 C CA . VAL A 1 258 ? 2.757 -0.305 -16.086 1.00 97.19 258 VAL A CA 1
ATOM 2051 C C . VAL A 1 258 ? 1.448 0.464 -16.070 1.00 97.19 258 VAL A C 1
ATOM 2053 O O . VAL A 1 258 ? 1.175 1.225 -16.993 1.00 97.19 258 VAL A O 1
ATOM 2056 N N . HIS A 1 259 ? 0.632 0.241 -15.047 1.00 97.56 259 HIS A N 1
ATOM 2057 C CA . HIS A 1 259 ? -0.579 1.010 -14.796 1.00 97.56 259 HIS A CA 1
ATOM 2058 C C . HIS A 1 259 ? -0.450 1.691 -13.443 1.00 97.56 259 HIS A C 1
ATOM 2060 O O . HIS A 1 259 ? -0.432 1.015 -12.410 1.00 97.56 259 HIS A O 1
ATOM 2066 N N . ASP A 1 260 ? -0.304 3.006 -13.461 1.00 96.62 260 ASP A N 1
ATOM 2067 C CA . ASP A 1 260 ? -0.120 3.823 -12.276 1.00 96.62 260 ASP A CA 1
ATOM 2068 C C . ASP A 1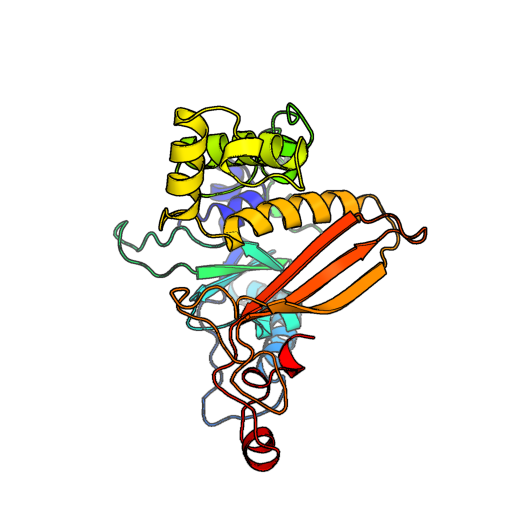 260 ? -1.400 4.576 -11.912 1.00 96.62 260 ASP A C 1
ATOM 2070 O O . ASP A 1 260 ? -2.266 4.859 -12.738 1.00 96.62 260 ASP A O 1
ATOM 2074 N N . THR A 1 261 ? -1.540 4.841 -10.620 1.00 97.81 261 THR A N 1
ATOM 2075 C CA . THR A 1 261 ? -2.604 5.645 -10.029 1.00 97.81 261 THR A CA 1
ATOM 2076 C C . THR A 1 261 ? -1.936 6.758 -9.244 1.00 97.81 261 THR A C 1
ATOM 2078 O O . THR A 1 261 ? -1.296 6.487 -8.226 1.00 97.81 261 THR A O 1
ATOM 2081 N N . MET A 1 262 ? -2.066 7.993 -9.712 1.00 98.12 262 MET A N 1
ATOM 2082 C CA . MET A 1 262 ? -1.359 9.150 -9.174 1.00 98.12 262 MET A CA 1
ATOM 2083 C C . MET A 1 262 ? -2.345 10.183 -8.626 1.00 98.12 262 MET A C 1
ATOM 2085 O O . MET A 1 262 ? -3.332 10.525 -9.277 1.00 98.12 262 MET A O 1
ATOM 2089 N N . ALA A 1 263 ? -2.081 10.662 -7.413 1.00 98.12 263 ALA A N 1
ATOM 2090 C CA . ALA A 1 263 ? -2.878 11.675 -6.739 1.00 98.12 263 ALA A CA 1
ATOM 2091 C C . ALA A 1 263 ? -2.333 13.080 -7.014 1.00 98.12 263 ALA A C 1
ATOM 2093 O O . ALA A 1 263 ? -1.120 13.301 -7.015 1.00 98.12 263 ALA A O 1
ATOM 2094 N N . PHE A 1 264 ? -3.245 14.032 -7.178 1.00 98.44 264 PHE A N 1
ATOM 2095 C CA . PHE A 1 264 ? -2.972 15.447 -7.392 1.00 98.44 264 PHE A CA 1
ATOM 2096 C C . PHE A 1 264 ? -3.881 16.306 -6.513 1.00 98.44 264 PHE A C 1
ATOM 2098 O O . PHE A 1 264 ? -5.003 15.912 -6.184 1.00 98.44 264 PHE A O 1
ATOM 2105 N N . THR A 1 265 ? -3.422 17.505 -6.174 1.00 97.94 265 THR A N 1
ATOM 2106 C CA . THR A 1 265 ? -4.294 18.565 -5.651 1.00 97.94 265 THR A CA 1
ATOM 2107 C C . THR A 1 265 ? -5.229 19.087 -6.749 1.00 97.94 265 THR A C 1
ATOM 2109 O O . THR A 1 265 ? -5.015 18.842 -7.939 1.00 97.94 265 THR A O 1
ATOM 2112 N N . GLU A 1 266 ? -6.234 19.882 -6.373 1.00 96.31 266 GLU A N 1
ATOM 2113 C CA . GLU A 1 266 ? -7.099 20.589 -7.335 1.00 96.31 266 GLU A CA 1
ATOM 2114 C C . GLU A 1 266 ? -6.312 21.514 -8.281 1.00 96.31 266 GLU A C 1
ATOM 2116 O O . GLU A 1 266 ? -6.701 21.704 -9.430 1.00 96.31 266 GLU A O 1
ATOM 2121 N N . SER A 1 267 ? -5.178 22.055 -7.822 1.00 96.19 267 SER A N 1
ATOM 2122 C CA . SER A 1 267 ? -4.286 22.903 -8.623 1.00 96.19 267 SER A CA 1
ATOM 2123 C C . SER A 1 267 ? -3.341 22.119 -9.542 1.00 96.19 267 SER A C 1
ATOM 2125 O O . SER A 1 267 ? -2.526 22.730 -10.229 1.00 96.19 267 SER A O 1
ATOM 2127 N N . GLY A 1 268 ? -3.406 20.783 -9.541 1.00 95.81 268 GLY A N 1
ATOM 2128 C CA . GLY A 1 268 ? -2.536 19.921 -10.343 1.00 95.81 268 GLY A CA 1
ATOM 2129 C C . GLY A 1 268 ? -1.162 19.641 -9.725 1.00 95.81 268 GLY A C 1
ATOM 2130 O O . GLY A 1 268 ? -0.283 19.128 -10.415 1.00 95.81 268 GLY A O 1
ATOM 2131 N N . THR A 1 269 ? -0.952 19.942 -8.440 1.00 97.62 269 THR A N 1
ATOM 2132 C CA . THR A 1 269 ? 0.300 19.596 -7.751 1.00 97.62 269 THR A CA 1
ATOM 2133 C C . THR A 1 269 ? 0.329 18.090 -7.484 1.00 97.62 269 THR A C 1
ATOM 2135 O O . THR A 1 269 ? -0.605 17.582 -6.859 1.00 97.62 269 THR A O 1
ATOM 2138 N N . PRO A 1 270 ? 1.367 17.354 -7.921 1.00 97.56 270 PRO A N 1
ATOM 2139 C CA . PRO A 1 270 ? 1.462 15.921 -7.675 1.00 97.56 270 PRO A CA 1
ATOM 2140 C C . PRO A 1 270 ? 1.664 15.629 -6.183 1.00 97.56 270 PRO A C 1
ATOM 2142 O O . PRO A 1 270 ? 2.594 16.139 -5.564 1.00 97.56 270 PRO A O 1
ATOM 2145 N N . LEU A 1 271 ? 0.809 14.776 -5.618 1.00 97.56 271 LEU A N 1
ATOM 2146 C CA . LEU A 1 271 ? 0.896 14.308 -4.229 1.00 97.56 271 LEU A CA 1
ATOM 2147 C C . LEU A 1 271 ? 1.643 12.975 -4.110 1.00 97.56 271 LEU A C 1
ATOM 2149 O O . LEU A 1 271 ? 2.194 12.674 -3.054 1.00 97.56 271 LEU A O 1
ATOM 2153 N N . GLY A 1 272 ? 1.673 12.178 -5.180 1.00 97.50 272 GLY A N 1
ATOM 2154 C CA . GLY A 1 272 ? 2.389 10.904 -5.231 1.00 97.50 272 GLY A CA 1
ATOM 2155 C C . GLY A 1 272 ? 1.556 9.773 -5.827 1.00 97.50 272 GLY A C 1
ATOM 2156 O O . GLY A 1 272 ? 0.484 9.993 -6.389 1.00 97.50 272 GLY A O 1
ATOM 2157 N N . LEU A 1 273 ? 2.069 8.549 -5.723 1.00 97.81 273 LEU A N 1
ATOM 2158 C CA . LEU A 1 273 ? 1.444 7.353 -6.279 1.00 97.81 273 LEU A CA 1
ATOM 2159 C C . LEU A 1 273 ? 0.607 6.696 -5.184 1.00 97.81 273 LEU A C 1
ATOM 2161 O O . LEU A 1 273 ? 1.041 6.622 -4.041 1.00 97.81 273 LEU A O 1
ATOM 2165 N N . LEU A 1 274 ? -0.569 6.196 -5.544 1.00 95.00 274 LEU A N 1
ATOM 2166 C CA . LEU A 1 274 ? -1.448 5.420 -4.665 1.00 95.00 274 LEU A CA 1
ATOM 2167 C C . LEU A 1 274 ? -1.419 3.925 -4.995 1.00 95.00 274 LEU A C 1
ATOM 2169 O O . LEU A 1 274 ? -1.742 3.092 -4.155 1.00 95.00 274 LEU A O 1
ATOM 2173 N N . ASN A 1 275 ? -1.081 3.583 -6.238 1.00 95.31 275 ASN A N 1
ATOM 2174 C CA . ASN A 1 275 ? -0.973 2.207 -6.701 1.00 95.31 275 ASN A CA 1
ATOM 2175 C C . ASN A 1 275 ? -0.149 2.149 -7.992 1.00 95.31 275 ASN A C 1
ATOM 2177 O O . ASN A 1 275 ? -0.215 3.054 -8.822 1.00 95.31 275 ASN A O 1
ATOM 2181 N N . VAL A 1 276 ? 0.592 1.060 -8.177 1.00 96.31 276 VAL A N 1
ATOM 2182 C CA . VAL A 1 276 ? 1.305 0.732 -9.411 1.00 96.31 276 VAL A CA 1
ATOM 2183 C C . VAL A 1 276 ? 1.165 -0.762 -9.651 1.00 96.31 276 VAL A C 1
ATOM 2185 O O . VAL A 1 276 ? 1.608 -1.592 -8.857 1.00 96.31 276 VAL A O 1
ATOM 2188 N N . GLN A 1 277 ? 0.585 -1.109 -10.790 1.00 94.56 277 GLN A N 1
ATOM 2189 C CA . GLN A 1 277 ? 0.546 -2.474 -11.293 1.00 94.56 277 GLN A CA 1
ATOM 2190 C C . GLN A 1 277 ? 1.597 -2.613 -12.389 1.00 94.56 277 GLN A C 1
ATOM 2192 O O . GLN A 1 277 ? 1.618 -1.824 -13.330 1.00 94.56 277 GLN A O 1
ATOM 2197 N N . CYS A 1 278 ? 2.451 -3.629 -12.288 1.00 95.44 278 CYS A N 1
ATOM 2198 C CA . CYS A 1 278 ? 3.476 -3.927 -13.283 1.00 95.44 278 CYS A CA 1
ATOM 2199 C C . CYS A 1 278 ? 3.401 -5.405 -13.667 1.00 95.44 278 CYS A C 1
ATOM 2201 O O . CYS A 1 278 ? 3.400 -6.272 -12.789 1.00 95.44 278 CYS A O 1
ATOM 2203 N N . TRP A 1 279 ? 3.296 -5.698 -14.964 1.00 94.12 279 TRP A N 1
ATOM 2204 C CA . TRP A 1 279 ? 3.197 -7.073 -15.455 1.00 94.12 279 TRP A CA 1
ATOM 2205 C C . TRP A 1 279 ? 3.762 -7.234 -16.867 1.00 94.12 279 TRP A C 1
ATOM 2207 O O . TRP A 1 279 ? 3.822 -6.295 -17.662 1.00 94.12 279 TRP A O 1
ATOM 2217 N N . ALA A 1 280 ? 4.134 -8.466 -17.200 1.00 94.38 280 ALA A N 1
ATOM 2218 C CA . ALA A 1 280 ? 4.418 -8.888 -18.563 1.00 94.38 280 ALA A CA 1
ATOM 2219 C C . ALA A 1 280 ? 3.165 -9.537 -19.167 1.00 94.38 280 ALA A C 1
ATOM 2221 O O . ALA A 1 280 ? 2.468 -10.292 -18.492 1.00 94.38 280 ALA A O 1
ATOM 2222 N N . ARG A 1 281 ? 2.856 -9.257 -20.438 1.00 91.12 281 ARG A N 1
ATOM 2223 C CA . ARG A 1 281 ? 1.823 -10.017 -21.164 1.00 91.12 281 ARG A CA 1
ATOM 2224 C C . ARG A 1 281 ? 2.363 -11.400 -21.546 1.00 91.12 281 ARG A C 1
ATOM 2226 O O . ARG A 1 281 ? 3.525 -11.521 -21.912 1.00 91.12 281 ARG A O 1
ATOM 2233 N N . ASP A 1 282 ? 1.498 -12.410 -21.574 1.00 85.94 282 ASP A N 1
ATOM 2234 C CA . ASP A 1 282 ? 1.877 -13.758 -22.039 1.00 85.94 282 ASP A CA 1
ATOM 2235 C C . ASP A 1 282 ? 1.958 -13.876 -23.572 1.00 85.94 282 ASP A C 1
ATOM 2237 O O . ASP A 1 282 ? 2.526 -14.825 -24.101 1.00 85.94 282 ASP A O 1
ATOM 2241 N N . GLY A 1 283 ? 1.341 -12.944 -24.303 1.00 83.50 283 GLY A N 1
ATOM 2242 C CA . GLY A 1 283 ? 1.200 -12.999 -25.758 1.00 83.50 283 GLY A CA 1
ATOM 2243 C C . GLY A 1 283 ? 0.241 -11.929 -26.277 1.00 83.50 283 GLY A C 1
ATOM 2244 O O . GLY A 1 283 ? -0.418 -11.231 -25.495 1.00 83.50 283 GLY A O 1
ATOM 2245 N N . ILE A 1 284 ? 0.110 -11.808 -27.599 1.00 79.06 284 ILE A N 1
ATOM 2246 C CA . ILE A 1 284 ? -0.916 -10.937 -28.194 1.00 79.06 284 ILE A CA 1
ATOM 2247 C C . ILE A 1 284 ? -2.297 -11.587 -28.036 1.00 79.06 284 ILE A C 1
ATOM 2249 O O . ILE A 1 284 ? -2.567 -12.696 -28.501 1.00 79.06 284 ILE A O 1
ATOM 2253 N N . GLY A 1 285 ? -3.210 -10.888 -27.358 1.00 67.94 285 GLY A N 1
ATOM 2254 C CA . GLY A 1 285 ? -4.566 -11.378 -27.121 1.00 67.94 285 GLY A CA 1
ATOM 2255 C C . GLY A 1 285 ? -5.386 -11.518 -28.412 1.00 67.94 285 GLY A C 1
ATOM 2256 O O . GLY A 1 285 ? -5.345 -10.654 -29.282 1.00 67.94 285 GLY A O 1
ATOM 2257 N N . SER A 1 286 ? -6.211 -12.569 -28.510 1.00 66.94 286 SER A N 1
ATOM 2258 C CA . SER A 1 286 ? -7.213 -12.702 -29.582 1.00 66.94 286 SER A CA 1
ATOM 2259 C C . SER A 1 286 ? -8.615 -12.325 -29.096 1.00 66.94 286 SER A C 1
ATOM 2261 O O . SER A 1 286 ? -9.025 -12.679 -27.984 1.00 66.94 286 SER A O 1
ATOM 2263 N N . LYS A 1 287 ? -9.392 -11.654 -29.960 1.00 64.94 287 LYS A N 1
ATOM 2264 C CA . LYS A 1 287 ? -10.779 -11.222 -29.682 1.00 64.94 287 LYS A CA 1
ATOM 2265 C C . LYS A 1 287 ? -11.665 -12.375 -29.180 1.00 64.94 287 LYS A C 1
ATOM 2267 O O . LYS A 1 287 ? -12.454 -12.193 -28.260 1.00 64.94 287 LYS A O 1
ATOM 2272 N N . HIS A 1 288 ? -11.464 -13.578 -29.721 1.00 64.38 288 HIS A N 1
ATOM 2273 C CA . HIS A 1 288 ? -12.250 -14.774 -29.409 1.00 64.38 288 HIS A CA 1
ATOM 2274 C C . HIS A 1 288 ? -11.930 -15.372 -28.030 1.00 64.38 288 HIS A C 1
ATOM 2276 O O . HIS A 1 288 ? -12.825 -15.876 -27.352 1.00 64.38 288 HIS A O 1
ATOM 2282 N N . LYS A 1 289 ? -10.670 -15.300 -27.575 1.00 67.25 289 LYS A N 1
ATOM 2283 C CA . LYS A 1 289 ? -10.271 -15.815 -26.253 1.00 67.25 289 LYS A CA 1
ATOM 2284 C C . LYS A 1 289 ? -10.662 -14.864 -25.113 1.00 67.25 289 LYS A C 1
ATOM 2286 O O . LYS A 1 289 ? -10.871 -15.320 -23.994 1.00 67.25 289 LYS A O 1
ATOM 2291 N N . ARG A 1 290 ? -10.829 -13.561 -25.387 1.00 66.88 290 ARG A N 1
ATOM 2292 C CA . ARG A 1 290 ? -11.122 -12.534 -24.366 1.00 66.88 290 ARG A CA 1
ATOM 2293 C C . ARG A 1 290 ? -12.457 -12.744 -23.645 1.00 66.88 290 ARG A C 1
ATOM 2295 O O . ARG A 1 290 ? -12.529 -12.515 -22.442 1.00 66.88 290 ARG A O 1
ATOM 2302 N N . HIS A 1 291 ? -13.505 -13.184 -24.344 1.00 71.94 291 HIS A N 1
ATOM 2303 C CA . HIS A 1 291 ? -14.828 -13.388 -23.734 1.00 71.94 291 HIS A CA 1
ATOM 2304 C C . HIS A 1 291 ? -14.894 -14.609 -22.808 1.00 71.94 291 HIS A C 1
ATOM 2306 O O . HIS A 1 291 ? -15.767 -14.660 -21.950 1.00 71.94 291 HIS A O 1
ATOM 2312 N N . LYS A 1 292 ? -13.957 -15.554 -22.953 1.00 77.06 292 LYS A N 1
ATOM 2313 C CA . LYS A 1 292 ? -13.901 -16.786 -22.156 1.00 77.06 292 LYS A CA 1
ATOM 2314 C C . LYS A 1 292 ? -13.107 -16.638 -20.854 1.00 77.06 292 LYS A C 1
ATOM 2316 O O . LYS A 1 292 ? -13.209 -17.509 -19.999 1.00 77.06 292 LYS A O 1
ATOM 2321 N N . LYS A 1 293 ? -12.326 -15.562 -20.705 1.00 78.56 293 LYS A N 1
ATOM 2322 C CA . LYS A 1 293 ? -11.559 -15.296 -19.483 1.00 78.56 293 LYS A CA 1
ATOM 2323 C C . LYS A 1 293 ? -12.458 -14.731 -18.369 1.00 78.56 293 LYS A C 1
ATOM 2325 O O . LYS A 1 293 ? -13.323 -13.897 -18.682 1.00 78.56 293 LYS A O 1
ATOM 2330 N N . PRO A 1 294 ? -12.242 -15.116 -17.096 1.00 81.31 294 PRO A N 1
ATOM 2331 C CA . PRO A 1 294 ? -12.726 -14.374 -15.928 1.00 81.31 294 PRO A CA 1
ATOM 2332 C C . PRO A 1 294 ? -12.347 -12.892 -16.009 1.00 81.31 294 PRO A C 1
ATOM 2334 O O . PRO A 1 294 ? -11.416 -12.532 -16.732 1.00 81.31 294 PRO A O 1
ATOM 2337 N N . ILE A 1 295 ? -13.085 -12.008 -15.330 1.00 77.94 295 ILE A N 1
ATOM 2338 C CA . ILE A 1 295 ? -12.815 -10.565 -15.431 1.00 77.94 295 ILE A CA 1
ATOM 2339 C C . ILE A 1 295 ? -11.444 -10.220 -14.848 1.00 77.94 295 ILE A C 1
ATOM 2341 O O . ILE A 1 295 ? -10.736 -9.424 -15.448 1.00 77.94 295 ILE A O 1
ATOM 2345 N N . GLU A 1 296 ? -11.047 -10.910 -13.784 1.00 77.50 296 GLU A N 1
ATOM 2346 C CA . GLU A 1 296 ? -9.789 -10.774 -13.048 1.00 77.50 296 GLU A CA 1
ATOM 2347 C C . GLU A 1 296 ? -8.559 -11.121 -13.903 1.00 77.50 296 GLU A C 1
ATOM 2349 O O . GLU A 1 296 ? -7.464 -10.632 -13.655 1.00 77.50 296 GLU A O 1
ATOM 2354 N N . GLU A 1 297 ? -8.739 -11.938 -14.945 1.00 78.06 297 GLU A N 1
ATOM 2355 C CA . GLU A 1 297 ? -7.685 -12.309 -15.898 1.00 78.06 297 GLU A CA 1
ATOM 2356 C C . GLU A 1 297 ? -7.659 -11.409 -17.147 1.00 78.06 297 GLU A C 1
ATOM 2358 O O . GLU A 1 297 ? -6.883 -11.636 -18.086 1.00 78.06 297 GLU A O 1
ATOM 2363 N N . LYS A 1 298 ? -8.552 -10.415 -17.228 1.00 83.88 298 LYS A N 1
ATOM 2364 C CA . LYS A 1 298 ? -8.577 -9.451 -18.331 1.00 83.88 298 LYS A CA 1
ATOM 2365 C C . LYS A 1 298 ? -7.742 -8.247 -17.954 1.00 83.88 298 LYS A C 1
ATOM 2367 O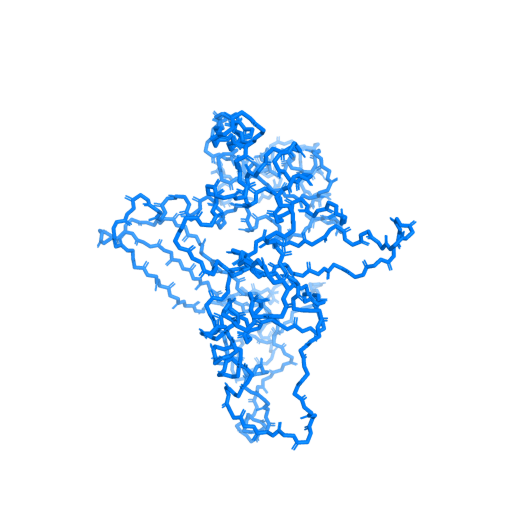 O . LYS A 1 298 ? -7.888 -7.690 -16.881 1.00 83.88 298 LYS A O 1
ATOM 2372 N N . GLU A 1 299 ? -6.995 -7.734 -18.921 1.00 84.06 299 GLU A N 1
ATOM 2373 C CA . GLU A 1 299 ? -6.217 -6.503 -18.746 1.00 84.06 299 GLU A CA 1
ATOM 2374 C C . GLU A 1 299 ? -7.081 -5.279 -18.387 1.00 84.06 299 GLU A C 1
ATOM 2376 O O . GLU A 1 299 ? -6.584 -4.309 -17.839 1.00 84.06 299 GLU A O 1
ATOM 2381 N N . SER A 1 300 ? -8.390 -5.311 -18.664 1.00 86.12 300 SER A N 1
ATOM 2382 C CA . SER A 1 300 ? -9.329 -4.271 -18.224 1.00 86.12 300 SER A CA 1
ATOM 2383 C C . SER A 1 300 ? -9.614 -4.282 -16.718 1.00 86.12 300 SER A C 1
ATOM 2385 O O . SER A 1 300 ? -10.289 -3.379 -16.254 1.00 86.12 300 SER A O 1
ATOM 2387 N N . TRP A 1 301 ? -9.155 -5.291 -15.977 1.00 86.25 301 TRP A N 1
ATOM 2388 C CA . TRP A 1 301 ? -9.261 -5.360 -14.516 1.00 86.25 301 TRP A CA 1
ATOM 2389 C C . TRP A 1 301 ? -8.290 -4.424 -13.790 1.00 86.25 301 TRP A C 1
ATOM 2391 O O . TRP A 1 301 ? -8.382 -4.262 -12.582 1.00 86.25 301 TRP A O 1
ATOM 2401 N N . LYS A 1 302 ? -7.345 -3.823 -14.518 1.00 85.88 302 LYS A N 1
ATOM 2402 C CA . LYS A 1 302 ? -6.380 -2.885 -13.944 1.00 85.88 302 LYS A CA 1
ATOM 2403 C C . LYS A 1 302 ? -7.021 -1.608 -13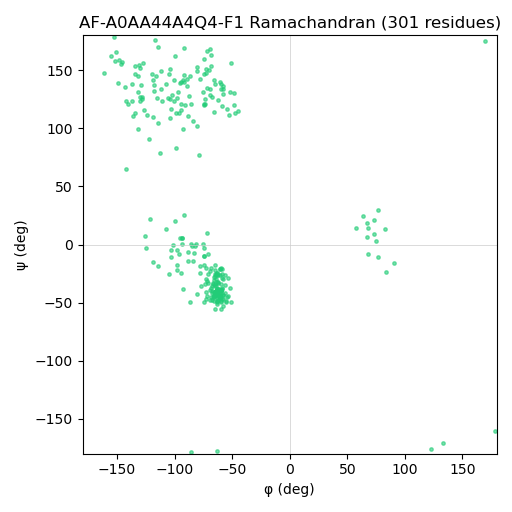.375 1.00 85.88 302 LYS A C 1
ATOM 2405 O O . LYS A 1 302 ? -6.406 -1.018 -12.495 1.00 85.88 302 LYS A O 1
ATOM 2410 N N . TRP A 1 303 ? -8.198 -1.222 -13.881 1.00 89.12 303 TRP A N 1
ATOM 2411 C CA . TRP A 1 303 ? -8.969 -0.039 -13.476 1.00 89.12 303 TRP A CA 1
ATOM 2412 C C . TRP A 1 303 ? -9.784 -0.284 -12.203 1.00 89.12 303 TRP A C 1
ATOM 2414 O O . TRP A 1 303 ? -10.346 -1.399 -12.083 1.00 89.12 303 TRP A O 1
#

Organism: Escherichia coli (NCBI:txid562)

Solvent-accessible surface area (backbone atoms only — not comparable to full-atom values): 17471 Å² total; per-residue (Å²): 133,83,90,46,66,34,56,45,60,70,62,18,34,32,77,67,9,39,73,70,33,46,81,32,53,43,71,61,86,76,85,82,78,61,89,88,66,86,60,89,67,45,67,21,52,52,51,44,58,49,59,78,48,42,47,62,57,40,24,75,75,71,74,47,69,53,29,33,39,34,38,74,38,50,56,93,80,51,85,57,57,46,45,49,74,46,71,30,42,76,50,47,57,47,92,22,60,28,101,82,63,58,91,33,75,41,22,41,33,34,37,37,74,70,47,94,65,28,54,55,61,36,11,32,36,97,87,71,46,69,44,62,44,73,68,74,75,74,72,79,53,92,45,71,57,44,52,34,44,59,74,32,71,51,91,41,73,68,56,41,53,47,48,49,54,50,50,52,33,38,66,79,29,75,88,48,54,66,57,68,27,45,72,38,73,66,49,28,54,50,50,54,55,51,77,70,29,91,64,61,52,69,66,38,49,48,48,18,35,26,55,41,19,50,56,56,50,69,79,43,97,59,70,44,75,51,71,55,76,52,72,50,83,44,60,90,45,85,84,64,75,86,59,9,33,71,43,88,88,47,71,77,44,26,17,36,43,35,40,44,31,36,34,20,38,87,89,64,50,78,54,39,47,74,47,74,50,75,48,51,42,96,55,77,84,52,81,80,59,58,78,75,49,59,65,85,77,35,82,78,51,80,111

Nearest PDB structures (foldseek):
  1mus-assembly1_A-2  TM=9.319E-01  e=1.281E-10  Escherichia coli
  3ecp-assembly1_A-2  TM=8.993E-01  e=1.141E-10  Escherichia coli
  1mm8-assembly1_A-2  TM=8.993E-01  e=9.599E-11  Escherichia coli
  4dm0-assembly1_A-2  TM=9.001E-01  e=1.209E-10  Escherichia coli
  1muh-assembly1_A-2  TM=9.002E-01  e=3.042E-10  Escherichia coli

pLDDT: mean 90.19, std 9.95, range [48.75, 98.44]

Sequence (303 aa):
ARRVESRDEWIGWTEEARKRNHMFVINNSRYLIAPTVRVKCLASHVLAKCQTRLVDDWERVYKYRPVLLETYVERGRFSGSCYLAANWKYVGGTEGRGRKGTGATVKDVYVMPLQKKWQAVLCCCADGKVHVRQRVAQKEPRDWIEAELGGTKLGDARLTSRLLEMTGMFYDKPLANIPQACGSVSATKAAYRFLDNENVDWKAILQAHYEATEERVKENSLVLVAQDTTTLNYSTHPNTQGLGPIGTKSEKVRGLMVHDTMAFTESGTPLGLLNVQCWARDGIGSKHKRHKKPIEEKESWKW

Secondary structure (DSSP, 8-state):
----HHHHHHHTB-HHHHHHHGGGEEE-------TT---TTHHHHHHHHHHHHHHHHHHHHHSS---E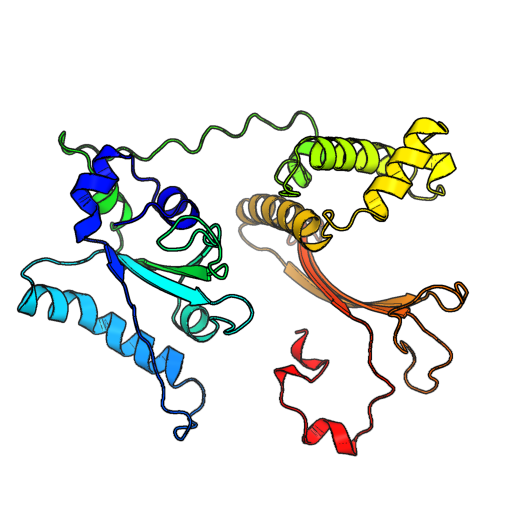EEEEEETTT---HHHHTTTPEEEEE-----TTSS----EEEEEEESSTTHHHHHTB-TTS-B-B-----PPPPSSHHHHHHTT---SSHHHHHHHHHHHHHHHHSTTS-HHHHH-SHHHHHHHHHHHT-TT--HHHHHHHHHHHHHHHHHT-S--EEEEEEEEEE-TT-TT--S-EE--SS-TTSEEEEEEEEEEE-TT--EEEEEEEEEE--SSPPPHHHHTTS-GGGSGGGG-

InterPro domains:
  IPR012337 Ribonuclease H-like superfamily [SSF53098] (138-303)
  IPR014735 Transposase, Tn5-like, N-terminal [NF049926] (143-198)
  IPR014735 Transposase, Tn5-like, N-terminal [PF14706] (142-200)
  IPR025639 Druantia protein DruA [PF14236] (3-99)
  IPR038215 Transposase, Tn5-like, N-terminal domain superfamily [G3DSA:1.10.246.40] (135-200)
  IPR047768 Transposase for transposon Tn5-like [PTHR37319] (189-303)